Protein AF-A0A7W0V8P1-F1 (afdb_monomer_lite)

Secondary structure (DSSP, 8-state):
-HHHHHHHHHHHHHHHHHH-TT-HHHHHHHHHHHHHHHHHHHHHHHHHHHHHHHHHHHHHHHHHHHHHHHHHHHHHHHHHHHHHHHHHHHHHHHHHHHHHTTTTSSS-------------------TTTSTT--HHHHHHHHHHHHHHHHHHHHHHHHHHHHHHHHHHHHHHHHHHHHHHHSS-S-S---S-SSSHHHHHHHHHHHHHHHHHHHHHHHHHHHHHHS---HHHHHHHHHHHHHHHHHHHHHHHHHHHHHHHT-

Structure (mmCIF, N/CA/C/O backbone):
data_AF-A0A7W0V8P1-F1
#
_entry.id   AF-A0A7W0V8P1-F1
#
loop_
_atom_site.group_PDB
_atom_site.id
_atom_site.type_symbol
_atom_site.label_atom_id
_atom_site.label_alt_id
_atom_site.label_comp_id
_atom_site.label_asym_id
_atom_site.label_entity_id
_atom_site.label_seq_id
_atom_site.pdbx_PDB_ins_code
_atom_site.Cartn_x
_atom_site.Cartn_y
_atom_site.Cartn_z
_atom_site.occupancy
_atom_site.B_iso_or_equiv
_atom_site.auth_seq_id
_atom_site.auth_comp_id
_atom_site.auth_asym_id
_atom_site.auth_atom_id
_atom_site.pdbx_PDB_model_num
ATOM 1 N N . GLU A 1 1 ? -28.271 7.203 26.643 1.00 52.78 1 GLU A N 1
ATOM 2 C CA . GLU A 1 1 ? -29.169 6.422 27.530 1.00 52.78 1 GLU A CA 1
ATOM 3 C C . GLU A 1 1 ? -28.636 6.265 28.956 1.00 52.78 1 GLU A C 1
ATOM 5 O O . GLU A 1 1 ? -29.412 6.465 29.881 1.00 52.78 1 GLU A O 1
ATOM 10 N N . ALA A 1 2 ? -27.333 6.031 29.160 1.00 53.66 2 ALA A N 1
ATOM 11 C CA . ALA A 1 2 ? -26.727 5.918 30.497 1.00 53.66 2 ALA A CA 1
ATOM 12 C C . ALA A 1 2 ? -26.949 7.143 31.416 1.00 53.66 2 ALA A C 1
ATOM 14 O O . ALA A 1 2 ? -27.302 6.980 32.578 1.00 53.66 2 ALA A O 1
ATOM 15 N N . GLN A 1 3 ? -26.842 8.374 30.900 1.00 64.44 3 GLN A N 1
ATOM 16 C CA . GLN A 1 3 ? -27.083 9.593 31.697 1.00 64.44 3 GLN A CA 1
ATOM 17 C C . GLN A 1 3 ? -28.520 9.700 32.234 1.00 64.44 3 GLN A C 1
ATOM 19 O O . GLN A 1 3 ? -28.720 10.100 33.376 1.00 64.44 3 GLN A O 1
ATOM 24 N N . ARG A 1 4 ? -29.519 9.263 31.454 1.00 73.44 4 ARG A N 1
ATOM 25 C CA . ARG A 1 4 ? -30.926 9.257 31.894 1.00 73.44 4 ARG A CA 1
ATOM 26 C C . ARG A 1 4 ? -31.178 8.219 32.987 1.00 73.44 4 ARG A C 1
ATOM 28 O O . ARG A 1 4 ? -31.970 8.461 33.887 1.00 73.44 4 ARG A O 1
ATOM 35 N N . GLN A 1 5 ? -30.477 7.085 32.934 1.00 73.69 5 GLN A N 1
ATOM 36 C CA . GLN A 1 5 ? -30.559 6.063 33.980 1.00 73.69 5 GLN A CA 1
ATOM 37 C C . GLN A 1 5 ? -29.927 6.532 35.297 1.00 73.69 5 GLN A C 1
ATOM 39 O O . GLN A 1 5 ? -30.438 6.196 36.363 1.00 73.69 5 GLN A O 1
ATOM 44 N N . VAL A 1 6 ? -28.861 7.338 35.230 1.00 72.00 6 VAL A N 1
ATOM 45 C CA . VAL A 1 6 ? -28.244 7.944 36.418 1.00 72.00 6 VAL A CA 1
ATOM 46 C C . VAL A 1 6 ? -29.189 8.966 37.047 1.00 72.00 6 VAL A C 1
ATOM 48 O O . VAL A 1 6 ? -29.454 8.869 38.238 1.00 72.00 6 VAL A O 1
ATOM 51 N N . GLU A 1 7 ? -29.772 9.879 36.267 1.00 82.31 7 GLU A N 1
ATOM 52 C CA . GLU A 1 7 ? -30.706 10.890 36.791 1.00 82.31 7 GLU A CA 1
ATOM 53 C C . GLU A 1 7 ? -31.959 10.285 37.443 1.00 82.31 7 GLU A C 1
ATOM 55 O O . GLU A 1 7 ? -32.397 10.756 38.497 1.00 82.31 7 GLU A O 1
ATOM 60 N N . ASP A 1 8 ? -32.512 9.218 36.863 1.00 79.50 8 ASP A N 1
ATOM 61 C CA . ASP A 1 8 ? -33.652 8.501 37.441 1.00 79.50 8 ASP A CA 1
ATOM 62 C C . ASP A 1 8 ? -33.283 7.749 38.729 1.00 79.50 8 ASP A C 1
ATOM 64 O O . ASP A 1 8 ? -34.098 7.662 39.652 1.00 79.50 8 ASP A O 1
ATOM 68 N N . ALA A 1 9 ? -32.059 7.222 38.829 1.00 73.44 9 ALA A N 1
ATOM 69 C CA . ALA A 1 9 ? -31.572 6.576 40.046 1.00 73.44 9 ALA A CA 1
ATOM 70 C C . ALA A 1 9 ? -31.372 7.590 41.184 1.00 73.44 9 ALA A C 1
ATOM 72 O O . ALA A 1 9 ? -31.768 7.317 42.319 1.00 73.44 9 ALA A O 1
ATOM 73 N N . THR A 1 10 ? -30.837 8.776 40.877 1.00 79.56 10 THR A N 1
ATOM 74 C CA . THR A 1 10 ? -30.659 9.861 41.853 1.00 79.56 10 THR A CA 1
ATOM 75 C C . THR A 1 10 ? -32.004 10.357 42.376 1.00 79.56 10 THR A C 1
ATOM 77 O O . THR A 1 10 ? -32.194 10.493 43.582 1.00 79.56 10 THR A O 1
ATOM 80 N N . ARG A 1 11 ? -32.990 10.529 41.486 1.00 83.25 11 ARG A N 1
ATOM 81 C CA . ARG A 1 11 ? -34.329 11.000 41.864 1.00 83.25 11 ARG A CA 1
ATOM 82 C C . ARG A 1 11 ? -35.063 10.012 42.779 1.00 83.25 11 ARG A C 1
ATOM 84 O O . ARG A 1 11 ? -35.694 10.426 43.747 1.00 83.25 11 ARG A O 1
ATOM 91 N N . ARG A 1 12 ? -34.926 8.703 42.529 1.00 79.12 12 ARG A N 1
ATOM 92 C CA . ARG A 1 12 ? -35.497 7.657 43.402 1.00 79.12 12 ARG A CA 1
ATOM 93 C C . ARG A 1 12 ? -34.802 7.567 44.760 1.00 79.12 12 ARG A C 1
ATOM 95 O O . ARG A 1 12 ? -35.458 7.242 45.747 1.00 79.12 12 ARG A O 1
ATOM 102 N N . ALA A 1 13 ? -33.499 7.843 44.825 1.00 73.50 13 ALA A N 1
ATOM 103 C CA . ALA A 1 13 ? -32.767 7.883 46.089 1.00 73.50 13 ALA A CA 1
ATOM 104 C C . ALA A 1 13 ? -33.232 9.057 46.970 1.00 73.50 13 ALA A C 1
ATOM 106 O O . ALA A 1 13 ? -33.488 8.861 48.159 1.00 73.50 13 ALA A O 1
ATOM 107 N N . ASP A 1 14 ? -33.444 10.234 46.374 1.00 77.88 14 ASP A N 1
ATOM 108 C CA . ASP A 1 14 ? -33.957 11.418 47.074 1.00 77.88 14 ASP A CA 1
ATOM 109 C C . ASP A 1 14 ? -35.397 11.228 47.585 1.00 77.88 14 ASP A C 1
ATOM 111 O O . ASP A 1 14 ? -35.740 11.654 48.692 1.00 77.88 14 ASP A O 1
ATOM 115 N N . GLU A 1 15 ? -36.252 10.554 46.811 1.00 76.94 15 GLU A N 1
ATOM 116 C CA . GLU A 1 15 ? -37.621 10.221 47.227 1.00 76.94 15 GLU A CA 1
ATOM 117 C C . GLU A 1 15 ? -37.651 9.190 48.367 1.00 76.94 15 GLU A C 1
ATOM 119 O O . GLU A 1 15 ? -38.417 9.346 49.322 1.00 76.94 15 GLU A O 1
ATOM 124 N N . ALA A 1 16 ? -36.777 8.180 48.328 1.00 67.56 16 ALA A N 1
ATOM 125 C CA . ALA A 1 16 ? -36.649 7.191 49.397 1.00 67.56 16 ALA A CA 1
ATOM 126 C C . ALA A 1 16 ? -36.102 7.802 50.701 1.00 67.56 16 ALA A C 1
ATOM 128 O O . ALA A 1 16 ? -36.560 7.442 51.789 1.00 67.56 16 ALA A O 1
ATOM 129 N N . ALA A 1 17 ? -35.176 8.762 50.604 1.00 67.31 17 ALA A N 1
ATOM 130 C CA . ALA A 1 17 ? -34.644 9.490 51.754 1.00 67.31 17 ALA A CA 1
ATOM 131 C C . ALA A 1 17 ? -35.722 10.338 52.454 1.00 67.31 17 ALA A C 1
ATOM 133 O O . ALA A 1 17 ? -35.785 10.373 53.683 1.00 67.31 17 ALA A O 1
ATOM 134 N N . ARG A 1 18 ? -36.630 10.966 51.691 1.00 69.38 18 ARG A N 1
ATOM 135 C CA . ARG A 1 18 ? -37.728 11.778 52.251 1.00 69.38 18 ARG A CA 1
ATOM 136 C C . ARG A 1 18 ? -38.827 10.951 52.925 1.00 69.38 18 ARG A C 1
ATOM 138 O O . ARG A 1 18 ? -39.476 11.452 53.839 1.00 69.38 18 ARG A O 1
ATOM 145 N N . ALA A 1 19 ? -39.029 9.697 52.519 1.00 66.44 19 ALA A N 1
ATOM 146 C CA . ALA A 1 19 ? -40.051 8.817 53.095 1.00 66.44 19 ALA A CA 1
ATOM 147 C C . ALA A 1 19 ? -39.607 8.085 54.388 1.00 66.44 19 ALA A C 1
ATOM 149 O O . ALA A 1 19 ? -40.449 7.572 55.123 1.00 66.44 19 ALA A O 1
ATOM 150 N N . GLY A 1 20 ? -38.303 8.028 54.690 1.00 53.69 20 GLY A N 1
ATOM 151 C CA . GLY A 1 20 ? -37.714 7.156 55.722 1.00 53.69 20 GLY A CA 1
ATOM 152 C C . GLY A 1 20 ? -37.626 7.690 57.163 1.00 53.69 20 GLY A C 1
ATOM 153 O O . GLY A 1 20 ? -37.037 7.020 58.011 1.00 53.69 20 GLY A O 1
ATOM 154 N N . ALA A 1 21 ? -38.198 8.854 57.487 1.00 56.00 21 ALA A N 1
ATOM 155 C CA . ALA A 1 21 ? -37.945 9.589 58.742 1.00 56.00 21 ALA A CA 1
ATOM 156 C C . ALA A 1 21 ? -38.401 8.919 60.071 1.00 56.00 21 ALA A C 1
ATOM 158 O O . ALA A 1 21 ? -38.311 9.540 61.126 1.00 56.00 21 ALA A O 1
ATOM 159 N N . SER A 1 22 ? -38.870 7.665 60.066 1.00 55.47 22 SER A N 1
ATOM 160 C CA . SER A 1 22 ? -39.343 6.941 61.266 1.00 55.47 22 SER A CA 1
ATOM 161 C C . SER A 1 22 ? -38.534 5.681 61.639 1.00 55.47 22 SER A C 1
ATOM 163 O O . SER A 1 22 ? -38.886 4.994 62.594 1.00 55.47 22 SER A O 1
ATOM 165 N N . GLY A 1 23 ? -37.411 5.396 60.963 1.00 54.38 23 GLY A N 1
ATOM 166 C CA . GLY A 1 23 ? -36.535 4.244 61.248 1.00 54.38 23 GLY A CA 1
ATOM 167 C C . GLY A 1 23 ? -35.043 4.589 61.169 1.00 54.38 23 GLY A C 1
ATOM 168 O O . GLY A 1 23 ? -34.350 4.146 60.259 1.00 54.38 23 GLY A O 1
ATOM 169 N N . SER A 1 24 ? -34.553 5.402 62.110 1.00 58.50 24 SER A N 1
ATOM 170 C CA . SER A 1 24 ? -33.271 6.128 62.007 1.00 58.50 24 SER A CA 1
ATOM 171 C C . SER A 1 24 ? -32.009 5.255 61.851 1.00 58.50 24 SER A C 1
ATOM 173 O O . SER A 1 24 ? -31.186 5.558 60.998 1.00 58.50 24 SER A O 1
ATOM 175 N N . SER A 1 25 ? -31.835 4.135 62.564 1.00 63.22 25 SER A N 1
ATOM 176 C CA . SER A 1 25 ? -30.532 3.431 62.536 1.00 63.22 25 SER A CA 1
ATOM 177 C C . SER A 1 25 ? -30.286 2.565 61.292 1.00 63.22 25 SER A C 1
ATOM 179 O O . SER A 1 25 ? -29.149 2.422 60.846 1.00 63.22 25 SER A O 1
ATOM 181 N N . THR A 1 26 ? -31.337 1.983 60.708 1.00 67.31 26 THR A N 1
ATOM 182 C CA . THR A 1 26 ? -31.229 1.141 59.501 1.00 67.31 26 THR A CA 1
ATOM 183 C C . THR A 1 26 ? -31.341 1.954 58.216 1.00 67.31 26 THR A C 1
ATOM 185 O O . THR A 1 26 ? -30.794 1.539 57.193 1.00 67.31 26 THR A O 1
ATOM 188 N N . ALA A 1 27 ? -32.011 3.110 58.254 1.00 67.75 27 ALA A N 1
ATOM 189 C CA . ALA A 1 27 ? -32.007 4.070 57.156 1.00 67.75 27 ALA A CA 1
ATOM 190 C C . ALA A 1 27 ? -30.625 4.726 57.001 1.00 67.75 27 ALA A C 1
ATOM 192 O O . ALA A 1 27 ? -30.099 4.730 55.890 1.00 67.75 27 ALA A O 1
ATOM 193 N N . ASP A 1 28 ? -29.990 5.146 58.102 1.00 72.38 28 ASP A N 1
ATOM 194 C CA . ASP A 1 28 ? -28.651 5.754 58.068 1.00 72.38 28 ASP A CA 1
ATOM 195 C C . ASP A 1 28 ? -27.573 4.770 57.585 1.00 72.38 28 ASP A C 1
ATOM 197 O O . ASP A 1 28 ? -26.745 5.119 56.748 1.00 72.38 28 ASP A O 1
ATOM 201 N N . GLN A 1 29 ? -27.614 3.501 58.012 1.00 75.31 29 GLN A N 1
ATOM 202 C CA . GLN A 1 29 ? -26.680 2.478 57.511 1.00 75.31 29 GLN A CA 1
ATOM 203 C C . GLN A 1 29 ? -26.873 2.169 56.018 1.00 75.31 29 GLN A C 1
ATOM 205 O O . GLN A 1 29 ? -25.904 1.909 55.303 1.00 75.31 29 GLN A O 1
ATOM 210 N N . ARG A 1 30 ? -28.116 2.203 55.518 1.00 76.38 30 ARG A N 1
ATOM 211 C CA . ARG A 1 30 ? -28.397 2.027 54.084 1.00 76.38 30 ARG A CA 1
ATOM 212 C C . ARG A 1 30 ? -27.982 3.247 53.269 1.00 76.38 30 ARG A C 1
ATOM 214 O O . ARG A 1 30 ? -27.464 3.058 52.173 1.00 76.38 30 ARG A O 1
ATOM 221 N N . ALA A 1 31 ? -28.166 4.453 53.803 1.00 78.06 31 ALA A N 1
ATOM 222 C CA . ALA A 1 31 ? -27.707 5.693 53.185 1.00 78.06 31 ALA A CA 1
ATOM 223 C C . ALA A 1 31 ? -26.175 5.714 53.075 1.00 78.06 31 ALA A C 1
ATOM 225 O O . ALA A 1 31 ? -25.651 5.866 51.976 1.00 78.06 31 ALA A O 1
ATOM 226 N N . GLN A 1 32 ? -25.455 5.399 54.156 1.00 81.25 32 GLN A N 1
ATOM 227 C CA . GLN A 1 32 ? -23.988 5.297 54.147 1.00 81.25 32 GLN A CA 1
ATOM 228 C C . GLN A 1 32 ? -23.478 4.203 53.193 1.00 81.25 32 GLN A C 1
ATOM 230 O O . GLN A 1 32 ? -22.505 4.400 52.463 1.00 81.25 32 GLN A O 1
ATOM 235 N N . GLY A 1 33 ? -24.149 3.046 53.145 1.00 82.50 33 GLY A N 1
ATOM 236 C CA . GLY A 1 33 ? -23.817 1.979 52.197 1.00 82.50 33 GLY A CA 1
ATOM 237 C C . GLY A 1 33 ? -24.100 2.351 50.735 1.00 82.50 33 GLY A C 1
ATOM 238 O O . GLY A 1 33 ? -23.393 1.892 49.837 1.00 82.50 33 GLY A O 1
ATOM 239 N N . ALA A 1 34 ? -25.114 3.179 50.478 1.00 79.56 34 ALA A N 1
ATOM 240 C CA . ALA A 1 34 ? -25.406 3.713 49.151 1.00 79.56 34 ALA A CA 1
ATOM 241 C C . ALA A 1 34 ? -24.375 4.773 48.735 1.00 79.56 34 ALA A C 1
ATOM 243 O O . ALA A 1 34 ? -23.878 4.712 47.613 1.00 79.56 34 ALA A O 1
ATOM 244 N N . GLU A 1 35 ? -23.983 5.670 49.642 1.00 84.00 35 GLU A N 1
ATOM 245 C CA . GLU A 1 35 ? -22.947 6.684 49.409 1.00 84.00 35 GLU A CA 1
ATOM 246 C C . GLU A 1 35 ? -21.589 6.055 49.079 1.00 84.00 35 GLU A C 1
ATOM 248 O O . GLU A 1 35 ? -20.953 6.443 48.100 1.00 84.00 35 GLU A O 1
ATOM 253 N N . GLN A 1 36 ? -21.167 5.022 49.817 1.00 87.75 36 GLN A N 1
ATOM 254 C CA . GLN A 1 36 ? -19.922 4.303 49.515 1.00 87.75 36 GLN A CA 1
ATOM 255 C C . GLN A 1 36 ? -19.957 3.628 48.140 1.00 87.75 36 GLN A C 1
ATOM 257 O O . GLN A 1 36 ? -18.971 3.672 47.402 1.00 87.75 36 GLN A O 1
ATOM 262 N N . LYS A 1 37 ? -21.092 3.028 47.764 1.00 87.44 37 LYS A N 1
ATOM 263 C CA . LYS A 1 37 ? -21.266 2.430 46.432 1.00 87.44 37 LYS A CA 1
ATOM 264 C C . LYS A 1 37 ? -21.241 3.486 45.332 1.00 87.44 37 LYS A C 1
ATOM 266 O O . LYS A 1 37 ? -20.674 3.234 44.273 1.00 87.44 37 LYS A O 1
ATOM 271 N N . LEU A 1 38 ? -21.817 4.660 45.580 1.00 88.38 38 LEU A N 1
ATOM 272 C CA . LEU A 1 38 ? -21.845 5.766 44.628 1.00 88.38 38 LEU A CA 1
ATOM 273 C C . LEU A 1 38 ? -20.442 6.361 44.439 1.00 88.38 38 LEU A C 1
ATOM 275 O O . LEU A 1 38 ? -20.018 6.560 43.303 1.00 88.38 38 LEU A O 1
ATOM 279 N N . ALA A 1 39 ? -19.674 6.514 45.520 1.00 89.69 39 ALA A N 1
ATOM 280 C CA . ALA A 1 39 ? -18.270 6.920 45.465 1.00 89.69 39 ALA A CA 1
ATOM 281 C C . ALA A 1 39 ? -17.391 5.893 44.725 1.00 89.69 39 ALA A C 1
ATOM 283 O O . ALA A 1 39 ? -16.572 6.264 43.885 1.00 89.69 39 ALA A O 1
ATOM 284 N N . GLN A 1 40 ? -17.590 4.592 44.969 1.00 90.56 40 GLN A N 1
ATOM 285 C CA . GLN A 1 40 ? -16.891 3.534 44.228 1.00 90.56 40 GLN A CA 1
ATOM 286 C C . GLN A 1 40 ? -17.270 3.514 42.742 1.00 90.56 40 GLN A C 1
ATOM 288 O O . GLN A 1 40 ? -16.402 3.326 41.892 1.00 90.56 40 GLN A O 1
ATOM 293 N N . ALA A 1 41 ? -18.545 3.724 42.410 1.00 88.31 41 ALA A N 1
ATOM 294 C CA . ALA A 1 41 ? -19.000 3.806 41.026 1.00 88.31 41 ALA A CA 1
ATOM 295 C C . ALA A 1 41 ? -18.412 5.032 40.310 1.00 88.31 41 ALA A C 1
ATOM 297 O O . ALA A 1 41 ? -17.950 4.910 39.179 1.00 88.31 41 ALA A O 1
ATOM 298 N N . GLN A 1 42 ? -18.351 6.187 40.979 1.00 89.75 42 GLN A N 1
ATOM 299 C CA . GLN A 1 42 ? -17.701 7.387 40.448 1.00 89.75 42 GLN A CA 1
ATOM 300 C C . GLN A 1 42 ? -16.201 7.172 40.217 1.00 89.75 42 GLN A C 1
ATOM 302 O O . GLN A 1 42 ? -15.696 7.524 39.154 1.00 89.75 42 GLN A O 1
ATOM 307 N N . ALA A 1 43 ? -15.496 6.536 41.158 1.00 91.56 43 ALA A N 1
ATOM 308 C CA . ALA A 1 43 ? -14.081 6.206 40.987 1.00 91.56 43 ALA A CA 1
ATOM 309 C C . ALA A 1 43 ? -13.848 5.268 39.788 1.00 91.56 43 ALA A C 1
ATOM 311 O O . ALA A 1 43 ? -12.926 5.491 39.004 1.00 91.56 43 ALA A O 1
ATOM 312 N N . LYS A 1 44 ? -14.717 4.265 39.603 1.00 90.69 44 LYS A N 1
ATOM 313 C CA . LYS A 1 44 ? -14.673 3.366 38.439 1.00 90.69 44 LYS A CA 1
ATOM 314 C C . LYS A 1 44 ? -14.951 4.091 37.127 1.00 90.69 44 LYS A C 1
ATOM 316 O O . LYS A 1 44 ? -14.250 3.844 36.158 1.00 90.69 44 LYS A O 1
ATOM 321 N N . LEU A 1 45 ? -15.923 5.003 37.090 1.00 86.81 45 LEU A N 1
ATOM 322 C CA . LEU A 1 45 ? -16.209 5.792 35.889 1.00 86.81 45 LEU A CA 1
ATOM 323 C C . LEU A 1 45 ? -15.027 6.680 35.491 1.00 86.81 45 LEU A C 1
ATOM 325 O O . LEU A 1 45 ? -14.702 6.759 34.314 1.00 86.81 45 LEU A O 1
ATOM 329 N N . VAL A 1 46 ? -14.348 7.301 36.459 1.00 93.50 46 VAL A N 1
ATOM 330 C CA . VAL A 1 46 ? -13.146 8.106 36.182 1.00 93.50 46 VAL A CA 1
ATOM 331 C C . VAL A 1 46 ? -11.991 7.236 35.679 1.00 93.50 46 VAL A C 1
ATOM 333 O O . VAL A 1 46 ? -11.252 7.665 34.797 1.00 93.50 46 VAL A O 1
ATOM 336 N N . ALA A 1 47 ? -11.825 6.026 36.219 1.00 86.94 47 ALA A N 1
ATOM 337 C CA . ALA A 1 47 ? -10.812 5.086 35.743 1.00 86.94 47 ALA A CA 1
ATOM 338 C C . ALA A 1 47 ? -11.099 4.623 34.306 1.00 86.94 47 ALA A C 1
ATOM 340 O O . ALA A 1 47 ? -10.231 4.751 33.449 1.00 86.94 47 ALA A O 1
ATOM 341 N N . LEU A 1 48 ? -12.335 4.193 34.032 1.00 88.69 48 LEU A N 1
ATOM 342 C CA . LEU A 1 48 ? -12.768 3.778 32.696 1.00 88.69 48 LEU A CA 1
ATOM 343 C C . LEU A 1 48 ? -12.669 4.920 31.680 1.00 88.69 48 LEU A C 1
ATOM 345 O O . LEU A 1 48 ? -12.274 4.685 30.547 1.00 88.69 48 LEU A O 1
ATOM 349 N N . GLN A 1 49 ? -12.970 6.162 32.072 1.00 90.25 49 GLN A N 1
ATOM 350 C CA . GLN A 1 49 ? -12.803 7.308 31.177 1.00 90.25 49 GLN A CA 1
ATOM 351 C C . GLN A 1 49 ? -11.339 7.491 30.767 1.00 90.25 49 GLN A C 1
ATOM 353 O O . GLN A 1 49 ? -11.058 7.674 29.590 1.00 90.25 49 GLN A O 1
ATOM 358 N N . LYS A 1 50 ? -10.397 7.389 31.714 1.00 91.06 50 LYS A N 1
ATOM 359 C CA . LYS A 1 50 ? -8.962 7.482 31.400 1.00 91.06 50 LYS A CA 1
ATOM 360 C C . LYS A 1 50 ? -8.493 6.354 30.485 1.00 91.06 50 LYS A C 1
ATOM 362 O O . LYS A 1 50 ? -7.616 6.577 29.658 1.00 91.06 50 LYS A O 1
ATOM 367 N N . GLU A 1 51 ? -9.050 5.159 30.649 1.00 88.06 51 GLU A N 1
ATOM 368 C CA . GLU A 1 51 ? -8.748 4.008 29.798 1.00 88.06 51 GLU A CA 1
ATOM 369 C C . GLU A 1 51 ? -9.299 4.198 28.379 1.00 88.06 51 GLU A C 1
ATOM 371 O O . GLU A 1 51 ? -8.584 3.954 27.412 1.00 88.06 51 GLU A O 1
ATOM 376 N N . VAL A 1 52 ? -10.519 4.731 28.238 1.00 88.38 52 VAL A N 1
ATOM 377 C CA . VAL A 1 52 ? -11.089 5.106 26.933 1.00 88.38 52 VAL A CA 1
ATOM 378 C C . VAL A 1 52 ? -10.237 6.176 26.253 1.00 88.38 52 VAL A C 1
ATOM 380 O O . VAL A 1 52 ? -9.874 6.001 25.093 1.00 88.38 52 VAL A O 1
ATOM 383 N N . ASP A 1 53 ? -9.847 7.232 26.972 1.00 86.19 53 ASP A N 1
ATOM 384 C CA . ASP A 1 53 ? -8.985 8.286 26.426 1.00 86.19 53 ASP A CA 1
ATOM 385 C C . ASP A 1 53 ? -7.618 7.711 25.982 1.00 86.19 53 ASP A C 1
ATOM 387 O O . ASP A 1 53 ? -7.064 8.101 24.952 1.00 86.19 53 ASP A O 1
ATOM 391 N N . ALA A 1 54 ? -7.062 6.749 26.730 1.00 82.81 54 ALA A N 1
ATOM 392 C CA . ALA A 1 54 ? -5.833 6.050 26.351 1.00 82.81 54 ALA A CA 1
ATOM 393 C C . ALA A 1 54 ? -6.026 5.187 25.092 1.00 82.81 54 ALA A C 1
ATOM 395 O O . ALA A 1 54 ? -5.204 5.250 24.176 1.00 82.81 54 ALA A O 1
ATOM 396 N N . ALA A 1 55 ? -7.130 4.445 25.004 1.00 81.56 55 ALA A N 1
ATOM 397 C CA . ALA A 1 55 ? -7.469 3.632 23.841 1.00 81.56 55 ALA A CA 1
ATOM 398 C C . ALA A 1 55 ? -7.710 4.486 22.583 1.00 81.56 55 ALA A C 1
ATOM 400 O O . ALA A 1 55 ? -7.328 4.090 21.480 1.00 81.56 55 ALA A O 1
ATOM 401 N N . GLU A 1 56 ? -8.292 5.680 22.724 1.00 82.00 56 GLU A N 1
ATOM 402 C CA . GLU A 1 56 ? -8.450 6.631 21.619 1.00 82.00 56 GLU A CA 1
ATOM 403 C C . GLU A 1 56 ? -7.100 7.149 21.102 1.00 82.00 56 GLU A C 1
ATOM 405 O O . GLU A 1 56 ? -6.915 7.259 19.887 1.00 82.00 56 GLU A O 1
ATOM 410 N N . ASN A 1 57 ? -6.128 7.391 21.989 1.00 84.56 57 ASN A N 1
ATOM 411 C CA . ASN A 1 57 ? -4.766 7.779 21.600 1.00 84.56 57 ASN A CA 1
ATOM 412 C C . ASN A 1 57 ? -4.017 6.654 20.867 1.00 84.56 57 ASN A C 1
ATOM 414 O O . ASN A 1 57 ? -3.315 6.913 19.893 1.00 84.56 57 ASN A O 1
ATOM 418 N N . VAL A 1 58 ? -4.178 5.399 21.297 1.00 82.94 58 VAL A N 1
ATOM 419 C CA . VAL A 1 58 ? -3.584 4.247 20.594 1.00 82.94 58 VAL A CA 1
ATOM 420 C C . VAL A 1 58 ? -4.238 4.062 19.226 1.00 82.94 58 VAL A C 1
ATOM 422 O O . VAL A 1 58 ? -3.547 3.867 18.229 1.00 82.94 58 VAL A O 1
ATOM 425 N N . ARG A 1 59 ? -5.567 4.191 19.145 1.00 82.62 59 ARG A N 1
ATOM 426 C CA . ARG A 1 59 ? -6.303 4.085 17.879 1.00 82.62 59 ARG A CA 1
ATOM 427 C C . ARG A 1 59 ? -5.909 5.182 16.891 1.00 82.62 59 ARG A C 1
ATOM 429 O O . ARG A 1 59 ? -5.778 4.898 15.704 1.00 82.62 59 ARG A O 1
ATOM 436 N N . SER A 1 60 ? -5.725 6.419 17.355 1.00 83.62 60 SER A N 1
ATOM 437 C CA . SER A 1 60 ? -5.281 7.517 16.490 1.00 83.62 60 SER A CA 1
ATOM 438 C C . SER A 1 60 ? -3.843 7.311 16.006 1.00 83.62 60 SER A C 1
ATOM 440 O O . SER A 1 60 ? -3.591 7.479 14.815 1.00 83.62 60 SER A O 1
ATOM 442 N N . PHE A 1 61 ? -2.941 6.842 16.876 1.00 84.50 61 PHE A N 1
ATOM 443 C CA . PHE A 1 61 ? -1.570 6.481 16.504 1.00 84.50 61 PHE A CA 1
ATOM 444 C C . PHE A 1 61 ? -1.518 5.332 15.485 1.00 84.50 61 PHE A C 1
ATOM 446 O O . PHE A 1 61 ? -0.779 5.407 14.501 1.00 84.50 61 PHE A O 1
ATOM 453 N N . ALA A 1 62 ? -2.329 4.289 15.678 1.00 80.19 62 ALA A N 1
ATOM 454 C CA . ALA A 1 62 ? -2.441 3.180 14.735 1.00 80.19 62 ALA A CA 1
ATOM 455 C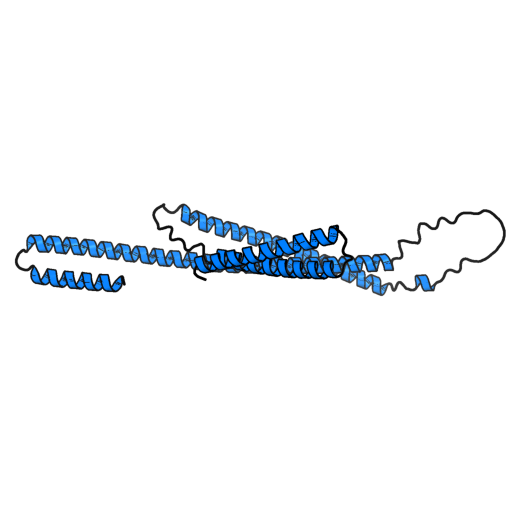 C . ALA A 1 62 ? -2.953 3.662 13.370 1.00 80.19 62 ALA A C 1
ATOM 457 O O . ALA A 1 62 ? -2.337 3.364 12.353 1.00 80.19 62 ALA A O 1
ATOM 458 N N . ALA A 1 63 ? -4.004 4.488 13.345 1.00 82.81 63 ALA A N 1
ATOM 459 C CA . ALA A 1 63 ? -4.550 5.036 12.104 1.00 82.81 63 ALA A CA 1
ATOM 460 C C . ALA A 1 63 ? -3.561 5.960 11.365 1.00 82.81 63 ALA A C 1
ATOM 462 O O . ALA A 1 63 ? -3.530 5.983 10.135 1.00 82.81 63 ALA A O 1
ATOM 463 N N . GLU A 1 64 ? -2.755 6.743 12.088 1.00 86.56 64 GLU A N 1
ATOM 464 C CA . GLU A 1 64 ? -1.701 7.570 11.488 1.00 86.56 64 GLU A CA 1
ATOM 465 C C . GLU A 1 64 ? -0.575 6.705 10.906 1.00 86.56 64 GLU A C 1
ATOM 467 O O . GLU A 1 64 ? -0.155 6.926 9.770 1.00 86.56 64 GLU A O 1
ATOM 472 N N . THR A 1 65 ? -0.170 5.660 11.630 1.00 83.88 65 THR A N 1
ATOM 473 C CA . THR A 1 65 ? 0.849 4.704 11.175 1.00 83.88 65 THR A CA 1
ATOM 474 C C . THR A 1 65 ? 0.376 3.913 9.951 1.00 83.88 65 THR A C 1
ATOM 476 O O . THR A 1 65 ? 1.131 3.745 8.997 1.00 83.88 65 THR A O 1
ATOM 479 N N . GLU A 1 66 ? -0.884 3.469 9.919 1.00 88.00 66 GLU A N 1
ATOM 480 C CA . GLU A 1 66 ? -1.485 2.795 8.757 1.00 88.00 66 GLU A CA 1
ATOM 481 C C . GLU A 1 66 ? -1.471 3.696 7.515 1.00 88.00 66 GLU A C 1
ATOM 483 O O . GLU A 1 66 ? -1.071 3.263 6.432 1.00 88.00 66 GLU A O 1
ATOM 488 N N . ARG A 1 67 ? -1.819 4.982 7.670 1.00 90.06 67 ARG A N 1
ATOM 489 C CA . ARG A 1 67 ? -1.734 5.960 6.573 1.00 90.06 67 ARG A CA 1
ATOM 490 C C . ARG A 1 67 ? -0.306 6.139 6.066 1.00 90.06 67 ARG A C 1
ATOM 492 O O . ARG A 1 67 ? -0.110 6.270 4.858 1.00 90.06 67 ARG A O 1
ATOM 499 N N . GLU A 1 68 ? 0.675 6.156 6.963 1.00 91.19 68 GLU A N 1
ATOM 500 C CA . GLU A 1 68 ? 2.088 6.275 6.602 1.00 91.19 68 GLU A CA 1
ATOM 501 C C . GLU A 1 68 ? 2.576 5.031 5.840 1.00 91.19 68 GLU A C 1
ATOM 503 O O . GLU A 1 68 ? 3.195 5.159 4.782 1.00 91.19 68 GLU A O 1
ATOM 508 N N . ILE A 1 69 ? 2.195 3.828 6.284 1.00 83.00 69 ILE A N 1
ATOM 509 C CA . ILE A 1 69 ? 2.465 2.569 5.570 1.00 83.00 69 ILE A CA 1
ATOM 510 C C . ILE A 1 69 ? 1.850 2.605 4.165 1.00 83.00 69 ILE A C 1
ATOM 512 O O . ILE A 1 69 ? 2.533 2.305 3.182 1.00 83.00 69 ILE A O 1
ATOM 516 N N . ALA A 1 70 ? 0.589 3.021 4.037 1.00 85.88 70 ALA A N 1
ATOM 517 C CA . ALA A 1 70 ? -0.087 3.126 2.746 1.00 85.88 70 ALA A CA 1
ATOM 518 C C . ALA A 1 70 ? 0.560 4.174 1.819 1.00 85.88 70 ALA A C 1
ATOM 520 O O . ALA A 1 70 ? 0.540 4.034 0.591 1.00 85.88 70 ALA A O 1
ATOM 521 N N . GLN A 1 71 ? 1.143 5.240 2.376 1.00 91.06 71 GLN A N 1
ATOM 522 C CA . GLN A 1 71 ? 1.936 6.196 1.606 1.00 91.06 71 GLN A CA 1
ATOM 523 C C . GLN A 1 71 ? 3.245 5.561 1.121 1.00 91.06 71 GLN A C 1
ATOM 525 O O . GLN A 1 71 ? 3.501 5.571 -0.083 1.00 91.06 71 GLN A O 1
ATOM 530 N N . PHE A 1 72 ? 4.017 4.920 2.003 1.00 91.19 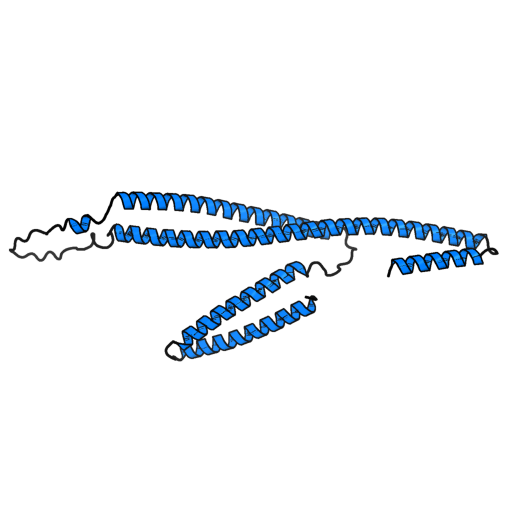72 PHE A N 1
ATOM 531 C CA . PHE A 1 72 ? 5.272 4.272 1.611 1.00 91.19 72 PHE A CA 1
ATOM 532 C C . PHE A 1 72 ? 5.070 3.156 0.588 1.00 91.19 72 PHE A C 1
ATOM 534 O O . PHE A 1 72 ? 5.870 3.018 -0.333 1.00 91.19 72 PHE A O 1
ATOM 541 N N . GLN A 1 73 ? 3.988 2.384 0.682 1.00 90.94 73 GLN A N 1
ATOM 542 C CA . GLN A 1 73 ? 3.663 1.365 -0.317 1.00 90.94 73 GLN A CA 1
ATOM 543 C C . GLN A 1 73 ? 3.402 1.966 -1.707 1.00 90.94 73 GLN A C 1
ATOM 545 O O . GLN A 1 73 ? 3.836 1.396 -2.715 1.00 90.94 73 GLN A O 1
ATOM 550 N N . ARG A 1 74 ? 2.730 3.125 -1.780 1.00 93.31 74 ARG A N 1
ATOM 551 C CA . ARG A 1 74 ? 2.519 3.857 -3.039 1.00 93.31 74 ARG A CA 1
ATOM 552 C C . ARG A 1 74 ? 3.833 4.389 -3.601 1.00 93.31 74 ARG A C 1
ATOM 554 O O . ARG A 1 74 ? 4.116 4.141 -4.773 1.00 93.31 74 ARG A O 1
ATOM 561 N N . ASP A 1 75 ? 4.659 5.005 -2.761 1.00 92.75 75 ASP A N 1
ATOM 562 C CA . ASP A 1 75 ? 5.966 5.534 -3.162 1.00 92.75 75 ASP A CA 1
ATOM 563 C C . ASP A 1 75 ? 6.891 4.411 -3.672 1.00 92.75 75 ASP A C 1
ATOM 565 O O . ASP A 1 75 ? 7.570 4.561 -4.688 1.00 92.75 75 ASP A O 1
ATOM 569 N N . LEU A 1 76 ? 6.862 3.234 -3.035 1.00 91.06 76 LEU A N 1
ATOM 570 C CA . LEU A 1 76 ? 7.635 2.057 -3.451 1.00 91.06 76 LEU A CA 1
ATOM 571 C C . LEU A 1 76 ? 7.152 1.521 -4.812 1.00 91.06 76 LEU A C 1
ATOM 573 O O . LEU A 1 76 ? 7.958 1.156 -5.673 1.00 91.06 76 LEU A O 1
ATOM 577 N N . LYS A 1 77 ? 5.834 1.504 -5.050 1.00 93.88 77 LYS A N 1
ATOM 578 C CA . LYS A 1 77 ? 5.259 1.133 -6.354 1.00 93.88 77 LYS A CA 1
ATOM 579 C C . LYS A 1 77 ? 5.687 2.114 -7.451 1.00 93.88 77 LYS A C 1
ATOM 581 O O . LYS A 1 77 ? 6.086 1.669 -8.528 1.00 93.88 77 LYS A O 1
ATOM 586 N N . GLU A 1 78 ? 5.657 3.416 -7.178 1.00 95.94 78 GLU A N 1
ATOM 587 C CA . GLU A 1 78 ? 6.101 4.453 -8.117 1.00 95.94 78 GLU A CA 1
ATOM 588 C C . GLU A 1 78 ? 7.607 4.354 -8.410 1.00 95.94 78 GLU A C 1
ATOM 590 O O . GLU A 1 78 ? 8.019 4.359 -9.574 1.00 95.94 78 GLU A O 1
ATOM 595 N N . ALA A 1 79 ? 8.434 4.159 -7.379 1.00 92.12 79 ALA A N 1
ATOM 596 C CA . ALA A 1 79 ? 9.876 3.978 -7.528 1.00 92.12 79 ALA A CA 1
ATOM 597 C C . ALA A 1 79 ? 10.219 2.748 -8.388 1.00 92.12 79 ALA A C 1
ATOM 599 O O . ALA A 1 79 ? 11.065 2.832 -9.281 1.00 92.12 79 ALA A O 1
ATOM 600 N N . ARG A 1 80 ? 9.520 1.621 -8.192 1.00 92.19 80 ARG A N 1
ATOM 601 C CA . ARG A 1 80 ? 9.677 0.412 -9.023 1.00 92.19 80 ARG A CA 1
ATOM 602 C C . ARG A 1 80 ? 9.266 0.635 -10.476 1.00 92.19 80 ARG A C 1
ATOM 604 O O . ARG A 1 80 ? 9.948 0.150 -11.382 1.00 92.19 80 ARG A O 1
ATOM 611 N N . ALA A 1 81 ? 8.175 1.364 -10.709 1.00 93.19 81 ALA A N 1
ATOM 612 C CA . ALA A 1 81 ? 7.744 1.710 -12.061 1.00 93.19 81 ALA A CA 1
ATOM 613 C C . ALA A 1 81 ? 8.803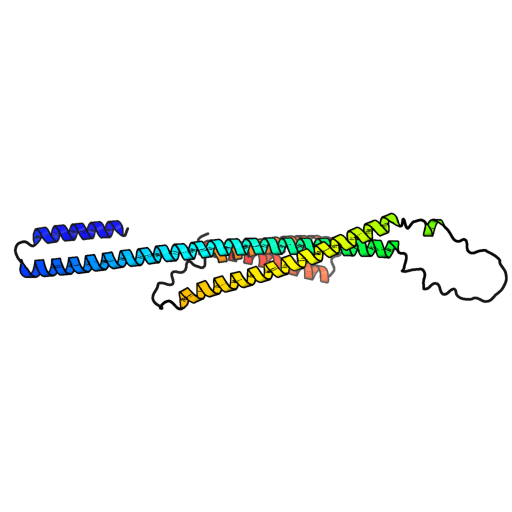 2.570 -12.767 1.00 93.19 81 ALA A C 1
ATOM 615 O O . ALA A 1 81 ? 9.199 2.267 -13.893 1.00 93.19 81 ALA A O 1
ATOM 616 N N . LYS A 1 82 ? 9.348 3.571 -12.067 1.00 95.44 82 LYS A N 1
ATOM 617 C CA . LYS A 1 82 ? 10.426 4.424 -12.578 1.00 95.44 82 LYS A CA 1
ATOM 618 C C . LYS A 1 82 ? 11.710 3.645 -12.857 1.00 95.44 82 LYS A C 1
ATOM 620 O O . LYS A 1 82 ? 12.320 3.843 -13.903 1.00 95.44 82 LYS A O 1
ATOM 625 N N . LEU A 1 83 ? 12.102 2.731 -11.968 1.00 93.50 83 LEU A N 1
ATOM 626 C CA . LEU A 1 83 ? 13.257 1.851 -12.174 1.00 93.50 83 LEU A CA 1
ATOM 627 C C . LEU A 1 83 ? 13.079 0.984 -13.429 1.00 93.50 83 LEU A C 1
ATOM 629 O O . LEU A 1 83 ? 13.998 0.871 -14.239 1.00 93.50 83 LEU A O 1
ATOM 633 N N . THR A 1 84 ? 11.884 0.426 -13.624 1.00 93.56 84 THR A N 1
ATOM 634 C CA . THR A 1 84 ? 11.557 -0.365 -14.819 1.00 93.56 84 THR A CA 1
ATOM 635 C C . THR A 1 84 ? 11.656 0.487 -16.084 1.00 93.56 84 THR A C 1
ATOM 637 O O . THR A 1 84 ? 12.289 0.070 -17.051 1.00 93.56 84 THR A O 1
ATOM 640 N N . GLN A 1 85 ? 11.114 1.709 -16.063 1.00 93.75 85 GLN A N 1
ATOM 641 C CA . GLN A 1 85 ? 11.221 2.642 -17.185 1.00 93.75 85 GLN A CA 1
ATOM 642 C C . GLN A 1 85 ? 12.683 2.972 -17.518 1.00 93.75 85 GLN A C 1
ATOM 644 O O . GLN A 1 85 ? 13.087 2.843 -18.671 1.00 93.75 85 GLN A O 1
ATOM 649 N N . MET A 1 86 ? 13.493 3.346 -16.522 1.00 89.94 86 MET A N 1
ATOM 650 C CA . MET A 1 86 ? 14.906 3.679 -16.753 1.00 89.94 86 MET A CA 1
ATOM 651 C C . MET A 1 86 ? 15.709 2.469 -17.246 1.00 89.94 86 MET A C 1
ATOM 653 O O . MET A 1 86 ? 16.632 2.627 -18.038 1.00 89.94 86 MET A O 1
ATOM 657 N N . THR A 1 87 ? 15.348 1.258 -16.813 1.00 92.94 87 THR A N 1
ATOM 658 C CA . THR A 1 87 ? 15.970 0.014 -17.290 1.00 92.94 87 THR A CA 1
ATOM 659 C C . THR A 1 87 ? 15.689 -0.207 -18.775 1.00 92.94 87 THR A C 1
ATOM 661 O O . THR A 1 87 ? 16.616 -0.475 -19.533 1.00 92.94 87 THR A O 1
ATOM 664 N N . LEU A 1 88 ? 14.442 -0.016 -19.216 1.00 93.25 88 LEU A N 1
ATOM 665 C CA . LEU A 1 88 ? 14.079 -0.116 -20.633 1.00 93.25 88 LEU A CA 1
ATOM 666 C C . LEU A 1 88 ? 14.768 0.962 -21.483 1.00 93.25 88 LEU A C 1
ATOM 668 O O . LEU A 1 88 ? 15.234 0.670 -22.582 1.00 93.25 88 LEU A O 1
ATOM 672 N N . GLU A 1 89 ? 14.864 2.196 -20.980 1.00 93.00 89 GLU A N 1
ATOM 673 C CA . GLU A 1 89 ? 15.599 3.278 -21.651 1.00 93.00 89 GLU A CA 1
ATOM 674 C C . GLU A 1 89 ? 17.094 2.952 -21.777 1.00 93.00 89 GLU A C 1
ATOM 676 O O . GLU A 1 89 ? 17.672 3.135 -22.849 1.00 93.00 89 GLU A O 1
ATOM 681 N N . ARG A 1 90 ? 17.712 2.409 -20.720 1.00 91.38 90 ARG A N 1
ATOM 682 C CA . ARG A 1 90 ? 19.103 1.942 -20.750 1.00 91.38 90 ARG A CA 1
ATOM 683 C C . ARG A 1 90 ? 19.293 0.831 -21.778 1.00 91.38 90 ARG A C 1
ATOM 685 O O . ARG A 1 90 ? 20.231 0.902 -22.562 1.00 91.38 90 ARG A O 1
ATOM 692 N N . ASP A 1 91 ? 18.425 -0.176 -21.792 1.00 92.38 91 ASP A N 1
ATOM 693 C CA . ASP A 1 91 ? 18.547 -1.314 -22.710 1.00 92.38 91 ASP A CA 1
ATOM 694 C C . ASP A 1 91 ? 18.355 -0.877 -24.169 1.00 92.38 91 ASP A C 1
ATOM 696 O O . ASP A 1 91 ? 19.076 -1.330 -25.058 1.00 92.38 91 ASP A O 1
ATOM 700 N N . ARG A 1 92 ? 17.452 0.080 -24.410 1.00 92.94 92 ARG A N 1
ATOM 701 C CA . ARG A 1 92 ? 17.294 0.723 -25.715 1.00 92.94 92 ARG A CA 1
ATOM 702 C C . ARG A 1 92 ? 18.564 1.461 -26.142 1.00 92.94 92 ARG A C 1
ATOM 704 O O . ARG A 1 92 ? 19.046 1.226 -27.246 1.00 92.94 92 ARG A O 1
ATOM 711 N N . LEU A 1 93 ? 19.121 2.317 -25.282 1.00 88.50 93 LEU A N 1
ATOM 712 C CA . LEU A 1 93 ? 20.357 3.054 -25.576 1.00 88.50 93 LEU A CA 1
ATOM 713 C C . LEU A 1 93 ? 21.559 2.115 -25.748 1.00 88.50 93 LEU A C 1
ATOM 715 O O . LEU A 1 93 ? 22.424 2.370 -26.580 1.00 88.50 93 LEU A O 1
ATOM 719 N N . ALA A 1 94 ? 21.612 1.011 -25.000 1.00 85.75 94 ALA A N 1
ATOM 720 C CA . ALA A 1 94 ? 22.627 -0.024 -25.163 1.00 85.75 94 ALA A CA 1
ATOM 721 C C . ALA A 1 94 ? 22.506 -0.732 -26.524 1.00 85.75 94 ALA A C 1
ATOM 723 O O . ALA A 1 94 ? 23.528 -1.008 -27.153 1.00 85.75 94 ALA A O 1
ATOM 724 N N . GLY A 1 95 ? 21.281 -0.981 -26.999 1.00 86.31 95 GLY A N 1
ATOM 725 C CA . GLY A 1 95 ? 21.011 -1.472 -28.353 1.00 86.31 95 GLY A CA 1
ATOM 726 C C . GLY A 1 95 ? 21.457 -0.479 -29.427 1.00 86.31 95 GLY A C 1
ATOM 727 O O . GLY A 1 95 ? 22.242 -0.840 -30.297 1.00 86.31 95 GLY A O 1
ATOM 728 N N . GLU A 1 96 ? 21.063 0.791 -29.302 1.00 84.56 96 GLU A N 1
ATOM 729 C CA . GLU A 1 96 ? 21.475 1.865 -30.219 1.00 84.56 96 GLU A CA 1
ATOM 730 C C . GLU A 1 96 ? 23.011 2.021 -30.251 1.00 84.56 96 GLU A C 1
ATOM 732 O O . GLU A 1 96 ? 23.598 2.164 -31.320 1.00 84.56 96 GLU A O 1
ATOM 737 N N . LEU A 1 97 ? 23.692 1.899 -29.104 1.00 81.69 97 LEU A N 1
ATOM 738 C CA . LEU A 1 97 ? 25.158 1.873 -29.012 1.00 81.69 97 LEU A CA 1
ATOM 739 C C . LEU A 1 97 ? 25.785 0.649 -29.691 1.00 81.69 97 LEU A C 1
ATOM 741 O O . LEU A 1 97 ? 26.854 0.776 -30.293 1.00 81.69 97 LEU A O 1
ATOM 745 N N . LYS A 1 98 ? 25.169 -0.531 -29.564 1.00 81.88 98 LYS A N 1
ATOM 746 C CA . LYS A 1 98 ? 25.639 -1.766 -30.203 1.00 81.88 98 LYS A CA 1
ATOM 747 C C . LYS A 1 98 ? 25.519 -1.661 -31.725 1.00 81.88 98 LYS A C 1
ATOM 749 O O . LYS A 1 98 ? 26.497 -1.925 -32.423 1.00 81.88 98 LYS A O 1
ATOM 754 N N . ASP A 1 99 ? 24.372 -1.203 -32.214 1.00 79.56 99 ASP A N 1
ATOM 755 C CA . ASP A 1 99 ? 24.101 -1.016 -33.640 1.00 79.56 99 ASP A CA 1
ATOM 756 C C . ASP A 1 99 ? 25.009 0.069 -34.233 1.00 79.56 99 ASP A C 1
ATOM 758 O O . ASP A 1 99 ? 25.626 -0.130 -35.279 1.00 79.56 99 ASP A O 1
ATOM 762 N N . ALA A 1 100 ? 25.186 1.186 -33.519 1.00 73.38 100 ALA A N 1
ATOM 763 C CA . ALA A 1 100 ? 26.079 2.265 -33.927 1.00 73.38 100 ALA A CA 1
ATOM 764 C C . ALA A 1 100 ? 27.564 1.855 -33.908 1.00 73.38 100 ALA A C 1
ATOM 766 O O . ALA A 1 100 ? 28.367 2.455 -34.617 1.00 73.38 100 ALA A O 1
ATOM 767 N N . ARG A 1 101 ? 27.970 0.853 -33.116 1.00 69.19 101 ARG A N 1
ATOM 768 C CA . ARG A 1 101 ? 29.336 0.297 -33.166 1.00 69.19 101 ARG A CA 1
ATOM 769 C C . ARG A 1 101 ? 29.563 -0.646 -34.352 1.00 69.19 101 ARG A C 1
ATOM 771 O O . ARG A 1 101 ? 30.719 -0.948 -34.632 1.00 69.19 101 ARG A O 1
ATOM 778 N N . GLY A 1 102 ? 28.512 -1.090 -35.051 1.00 56.88 102 GLY A N 1
ATOM 779 C CA . GLY A 1 102 ? 28.630 -1.941 -36.244 1.00 56.88 102 GLY A CA 1
ATOM 780 C C . GLY A 1 102 ? 29.328 -3.289 -35.999 1.00 56.88 102 GLY A C 1
ATOM 781 O O . GLY A 1 102 ? 29.884 -3.874 -36.928 1.00 56.88 102 GLY A O 1
ATOM 782 N N . ASP A 1 103 ? 29.341 -3.774 -34.754 1.00 52.91 103 ASP A N 1
ATOM 783 C CA . ASP A 1 103 ? 30.252 -4.837 -34.296 1.00 52.91 103 ASP A CA 1
ATOM 784 C C . ASP A 1 103 ? 29.688 -6.267 -34.422 1.00 52.91 103 ASP A C 1
ATOM 786 O O . ASP A 1 103 ? 30.207 -7.193 -33.809 1.00 52.91 103 ASP A O 1
ATOM 790 N N . ASP A 1 104 ? 28.639 -6.477 -35.224 1.00 54.00 104 ASP A N 1
ATOM 791 C CA . ASP A 1 104 ? 28.145 -7.831 -35.545 1.00 54.00 104 ASP A CA 1
ATOM 792 C C . ASP A 1 104 ? 28.618 -8.342 -36.927 1.00 54.00 104 ASP A C 1
ATOM 794 O O . ASP A 1 104 ? 28.414 -9.517 -37.224 1.00 54.00 104 ASP A O 1
ATOM 798 N N . ASP A 1 105 ? 29.306 -7.532 -37.758 1.00 49.97 105 ASP A N 1
ATOM 799 C CA . ASP A 1 105 ? 29.570 -7.916 -39.165 1.00 49.97 105 ASP A CA 1
ATOM 800 C C . ASP A 1 105 ? 31.008 -7.721 -39.703 1.00 49.97 105 ASP A C 1
ATOM 802 O O . ASP A 1 105 ? 31.271 -7.977 -40.881 1.00 49.97 105 ASP A O 1
ATOM 806 N N . THR A 1 106 ? 31.993 -7.332 -38.880 1.00 52.09 106 THR A N 1
ATOM 807 C CA . THR A 1 106 ? 33.381 -7.133 -39.372 1.00 52.09 106 THR A CA 1
ATOM 808 C C . THR A 1 106 ? 34.367 -8.262 -39.052 1.00 52.09 106 THR A C 1
ATOM 810 O O . THR A 1 106 ? 35.459 -8.285 -39.622 1.00 52.09 106 THR A O 1
ATOM 813 N N . THR A 1 107 ? 34.004 -9.255 -38.232 1.00 52.38 107 THR A N 1
ATOM 814 C CA . THR A 1 107 ? 34.945 -10.306 -37.782 1.00 52.38 107 THR A CA 1
ATOM 815 C C . THR A 1 107 ? 34.782 -11.686 -38.429 1.00 52.38 107 THR A C 1
ATOM 817 O O . THR A 1 107 ? 35.656 -12.525 -38.231 1.00 52.38 107 THR A O 1
ATOM 820 N N . ASN A 1 108 ? 33.756 -11.939 -39.257 1.00 47.31 108 ASN A N 1
ATOM 821 C CA . ASN A 1 108 ? 33.506 -13.281 -39.821 1.00 47.31 108 ASN A CA 1
ATOM 822 C C . ASN A 1 108 ? 33.249 -13.345 -41.337 1.00 47.31 108 ASN A C 1
ATOM 824 O O . ASN A 1 108 ? 32.625 -14.287 -41.822 1.00 47.31 108 ASN A O 1
ATOM 828 N N . ARG A 1 109 ? 33.809 -12.429 -42.137 1.00 47.22 109 ARG A N 1
ATOM 829 C CA . ARG A 1 109 ? 33.975 -12.683 -43.579 1.00 47.22 109 ARG A CA 1
ATOM 830 C C . ARG A 1 109 ? 35.348 -13.297 -43.841 1.00 47.22 109 ARG A C 1
ATOM 832 O O . ARG A 1 109 ? 36.228 -12.686 -44.441 1.00 47.22 109 ARG A O 1
ATOM 839 N N . SER A 1 110 ? 35.529 -14.533 -43.381 1.00 44.31 110 SER A N 1
ATOM 840 C CA . SER A 1 110 ? 36.546 -15.434 -43.915 1.00 44.31 110 SER A CA 1
ATOM 841 C C . SER A 1 110 ? 36.232 -15.657 -45.394 1.00 44.31 110 SER A C 1
ATOM 843 O O . SER A 1 110 ? 35.425 -16.493 -45.791 1.00 44.31 110 SER A O 1
ATOM 845 N N . VAL A 1 111 ? 36.837 -14.808 -46.222 1.00 44.78 111 VAL A N 1
ATOM 846 C CA . VAL A 1 111 ? 36.840 -14.908 -47.678 1.00 44.78 111 VAL A CA 1
ATOM 847 C C . VAL A 1 111 ? 37.216 -16.349 -48.041 1.00 44.78 111 VAL A C 1
ATOM 849 O O . VAL A 1 111 ? 38.273 -16.810 -47.597 1.00 44.78 111 VAL A O 1
ATOM 852 N N . PRO A 1 112 ? 36.416 -17.085 -48.836 1.00 42.53 112 PRO A N 1
ATOM 853 C CA . PRO A 1 112 ? 36.907 -18.314 -49.425 1.00 42.53 112 PRO A CA 1
ATOM 854 C C . PRO A 1 112 ? 38.070 -17.911 -50.329 1.00 42.53 112 PRO A C 1
ATOM 856 O O . PRO A 1 112 ? 37.878 -17.272 -51.364 1.00 42.53 112 PRO A O 1
ATOM 859 N N . VAL A 1 113 ? 39.293 -18.231 -49.902 1.00 47.34 113 VAL A N 1
ATOM 860 C CA . VAL A 1 113 ? 40.500 -18.111 -50.720 1.00 47.34 113 VAL A CA 1
ATOM 861 C C . VAL A 1 113 ? 40.378 -19.147 -51.834 1.00 47.34 113 VAL A C 1
ATOM 863 O O . VAL A 1 113 ? 40.958 -20.229 -51.783 1.00 47.34 113 VAL A O 1
ATOM 866 N N . VAL A 1 114 ? 39.589 -18.819 -52.855 1.00 41.62 114 VAL A N 1
ATOM 867 C CA . VAL A 1 114 ? 39.727 -19.420 -54.173 1.00 41.62 114 VAL A CA 1
ATOM 868 C C . VAL A 1 114 ? 41.007 -18.818 -54.736 1.00 41.62 114 VAL A C 1
ATOM 870 O O . VAL A 1 114 ? 41.035 -17.705 -55.261 1.00 41.62 114 VAL A O 1
ATOM 873 N N . ARG A 1 115 ? 42.109 -19.546 -54.537 1.00 50.28 115 ARG A N 1
ATOM 874 C CA . ARG A 1 115 ? 43.275 -19.450 -55.411 1.00 50.28 115 ARG A CA 1
ATOM 875 C C . ARG A 1 115 ? 42.753 -19.686 -56.823 1.00 50.28 115 ARG A C 1
ATOM 877 O O . ARG A 1 115 ? 42.384 -20.810 -57.114 1.00 50.28 115 ARG A O 1
ATOM 884 N N . ASP A 1 116 ? 42.628 -18.625 -57.616 1.00 42.88 116 ASP A N 1
ATOM 885 C CA . ASP A 1 116 ? 43.156 -18.576 -58.979 1.00 42.88 116 ASP A CA 1
ATOM 886 C C . ASP A 1 116 ? 42.975 -17.188 -59.627 1.00 42.88 116 ASP A C 1
ATOM 888 O O . ASP A 1 116 ? 41.880 -16.680 -59.829 1.00 42.88 116 ASP A O 1
ATOM 892 N N . ALA A 1 117 ? 44.134 -16.596 -59.927 1.00 48.03 117 ALA A N 1
ATOM 893 C CA . ALA A 1 117 ? 44.484 -15.754 -61.070 1.00 48.03 117 ALA A CA 1
ATOM 894 C C . ALA A 1 117 ? 43.570 -14.593 -61.549 1.00 48.03 117 ALA A C 1
ATOM 896 O O . ALA A 1 117 ? 42.528 -14.776 -62.165 1.00 48.03 117 ALA A O 1
ATOM 897 N N . LYS A 1 118 ? 44.176 -13.391 -61.502 1.00 49.09 118 LYS A N 1
ATOM 898 C CA . LYS A 1 118 ? 43.988 -12.221 -62.393 1.00 49.09 118 LYS A CA 1
ATOM 899 C C . LYS A 1 118 ? 42.627 -11.501 -62.376 1.00 49.09 118 LYS A C 1
ATOM 901 O O . LYS A 1 118 ? 41.837 -11.637 -63.299 1.00 49.09 118 LYS A O 1
ATOM 906 N N . ALA A 1 119 ? 42.490 -10.528 -61.475 1.00 41.88 119 ALA A N 1
ATOM 907 C CA . ALA A 1 119 ? 42.017 -9.183 -61.831 1.00 41.88 119 ALA A CA 1
ATOM 908 C C . ALA A 1 119 ? 42.287 -8.213 -60.675 1.00 41.88 119 ALA A C 1
ATOM 910 O O . ALA A 1 119 ? 41.772 -8.375 -59.574 1.00 41.88 119 ALA A O 1
ATOM 911 N N . ALA A 1 120 ? 43.090 -7.186 -60.938 1.00 49.88 120 ALA A N 1
ATOM 912 C CA . ALA A 1 120 ? 43.201 -6.027 -60.073 1.00 49.88 120 ALA A CA 1
ATOM 913 C C . ALA A 1 120 ? 41.846 -5.301 -60.019 1.00 49.88 120 ALA A C 1
ATOM 915 O O . ALA A 1 120 ? 41.447 -4.648 -60.981 1.00 49.88 120 ALA A O 1
ATOM 916 N N . ARG A 1 121 ? 41.143 -5.399 -58.893 1.00 46.00 121 ARG A N 1
ATOM 917 C CA . ARG A 1 121 ? 40.192 -4.379 -58.449 1.00 46.00 121 ARG A CA 1
ATOM 918 C C . ARG A 1 121 ? 40.531 -4.080 -57.001 1.00 46.00 121 ARG A C 1
ATOM 920 O O . ARG A 1 121 ? 40.472 -4.964 -56.153 1.00 46.00 121 ARG A O 1
ATOM 927 N N . GLN A 1 122 ? 40.998 -2.860 -56.766 1.00 44.22 122 GLN A N 1
ATOM 928 C CA . GLN A 1 122 ? 41.230 -2.339 -55.427 1.00 44.22 122 GLN A CA 1
ATOM 929 C C . GLN A 1 122 ? 39.944 -2.513 -54.602 1.00 44.22 122 GLN A C 1
ATOM 931 O O . GLN A 1 122 ? 38.863 -2.271 -55.146 1.00 44.22 122 GLN A O 1
ATOM 936 N N . PRO A 1 123 ? 40.025 -2.923 -53.325 1.00 51.56 123 PRO A N 1
ATOM 937 C CA . PRO A 1 123 ? 38.893 -2.780 -52.425 1.00 51.56 123 PRO A CA 1
ATOM 938 C C . PRO A 1 123 ? 38.599 -1.281 -52.321 1.00 51.56 123 PRO A C 1
ATOM 940 O O . PRO A 1 123 ? 39.422 -0.517 -51.821 1.00 51.56 123 PRO A O 1
ATOM 943 N N . SER A 1 124 ? 37.466 -0.844 -52.866 1.00 53.03 124 SER A N 1
ATOM 944 C CA . SER A 1 124 ? 36.954 0.501 -52.636 1.00 53.03 124 SER A CA 1
ATOM 945 C C . SER A 1 124 ? 36.566 0.583 -51.165 1.00 53.03 124 SER A C 1
ATOM 947 O O . SER A 1 124 ? 35.500 0.114 -50.770 1.00 53.03 124 SER A O 1
ATOM 949 N N . PHE A 1 125 ? 37.482 1.101 -50.352 1.00 49.75 125 PHE A N 1
ATOM 950 C CA . PHE A 1 125 ? 37.174 1.604 -49.025 1.00 49.75 125 PHE A CA 1
ATOM 951 C C . PHE A 1 125 ? 36.163 2.733 -49.227 1.00 49.75 125 PHE A C 1
ATOM 953 O O . PHE A 1 125 ? 36.499 3.727 -49.869 1.00 49.75 125 PHE A O 1
ATOM 960 N N . ASP A 1 126 ? 34.924 2.523 -48.795 1.00 49.44 126 ASP A N 1
ATOM 961 C CA . ASP A 1 126 ? 33.879 3.540 -48.809 1.00 49.44 126 ASP A CA 1
ATOM 962 C C . ASP A 1 126 ? 34.052 4.398 -47.544 1.00 49.44 126 ASP A C 1
ATOM 964 O O . ASP A 1 126 ? 33.733 3.927 -46.448 1.00 49.44 126 ASP A O 1
ATOM 968 N N . PRO A 1 127 ? 34.633 5.610 -47.641 1.00 52.22 127 PRO A N 1
ATOM 969 C CA . PRO A 1 127 ? 34.901 6.443 -46.474 1.00 52.22 127 PRO A CA 1
ATOM 970 C C . PRO A 1 127 ? 33.610 6.937 -45.803 1.00 52.22 127 PRO A C 1
ATOM 972 O O . PRO A 1 127 ? 33.662 7.321 -44.631 1.00 52.22 127 PRO A O 1
ATOM 975 N N . ASP A 1 128 ? 32.465 6.879 -46.495 1.00 50.41 128 ASP A N 1
ATOM 976 C CA . ASP A 1 128 ? 31.174 7.324 -45.968 1.00 50.41 128 ASP A CA 1
ATOM 977 C C . ASP A 1 128 ? 30.504 6.278 -45.062 1.00 50.41 128 ASP A C 1
ATOM 979 O O . ASP A 1 128 ? 29.751 6.635 -44.158 1.00 50.41 128 ASP A O 1
ATOM 983 N N . ALA A 1 129 ? 30.848 4.992 -45.195 1.00 53.88 129 ALA A N 1
ATOM 984 C CA . ALA A 1 129 ? 30.406 3.960 -44.250 1.00 53.88 129 ALA A CA 1
ATOM 985 C C . ALA A 1 129 ? 31.046 4.132 -42.855 1.00 53.88 129 ALA A C 1
ATOM 987 O O . ALA A 1 129 ? 30.470 3.735 -41.845 1.00 53.88 129 ALA A O 1
ATOM 988 N N . THR A 1 130 ? 32.222 4.764 -42.790 1.00 52.94 130 THR A N 1
ATOM 989 C CA . THR A 1 130 ? 32.924 5.116 -41.543 1.00 52.94 130 THR A CA 1
ATOM 990 C C . THR A 1 130 ? 32.659 6.544 -41.057 1.00 52.94 130 THR A C 1
ATOM 992 O O . THR A 1 130 ? 33.077 6.884 -39.952 1.00 52.94 130 THR A O 1
ATOM 995 N N . SER A 1 131 ? 31.979 7.391 -41.841 1.00 52.62 131 SER A N 1
ATOM 996 C CA . SER A 1 131 ? 31.720 8.796 -41.481 1.00 52.62 131 SER A CA 1
ATOM 997 C C . SER A 1 131 ? 30.453 9.000 -40.637 1.00 52.62 131 SER A C 1
ATOM 999 O O . SER A 1 131 ? 30.242 10.089 -40.109 1.00 52.62 131 SER A O 1
ATOM 1001 N N . MET A 1 132 ? 29.642 7.952 -40.450 1.00 52.12 132 MET A N 1
ATOM 1002 C CA . MET A 1 132 ? 28.385 7.995 -39.683 1.00 52.12 132 MET A CA 1
ATOM 1003 C C . MET A 1 132 ? 28.574 7.992 -38.156 1.00 52.12 132 MET A C 1
ATOM 1005 O O . MET A 1 132 ? 27.613 8.194 -37.418 1.00 52.12 132 MET A O 1
ATOM 1009 N N . ALA A 1 133 ? 29.795 7.778 -37.663 1.00 58.22 133 ALA A N 1
ATOM 1010 C CA . ALA A 1 133 ? 30.092 7.761 -36.238 1.00 58.22 133 ALA A CA 1
ATOM 1011 C C . ALA A 1 133 ? 30.598 9.138 -35.773 1.00 58.22 133 ALA A C 1
ATOM 1013 O O . ALA A 1 133 ? 31.805 9.347 -35.670 1.00 58.22 133 ALA A O 1
ATOM 1014 N N . ASP A 1 134 ? 29.693 10.085 -35.499 1.00 66.62 134 ASP A N 1
ATOM 1015 C CA . ASP A 1 134 ? 30.063 11.377 -34.903 1.00 66.62 134 ASP A CA 1
ATOM 1016 C C . ASP A 1 134 ? 30.581 11.156 -33.463 1.00 66.62 134 ASP A C 1
ATOM 1018 O O . ASP A 1 134 ? 29.793 10.812 -32.573 1.00 66.62 134 ASP A O 1
ATOM 1022 N N . PRO A 1 135 ? 31.886 11.349 -33.180 1.00 68.94 135 PRO A N 1
ATOM 1023 C CA . PRO A 1 135 ? 32.461 11.098 -31.858 1.00 68.94 135 PRO A CA 1
ATOM 1024 C C . PRO A 1 135 ? 31.803 11.934 -30.753 1.00 68.94 135 PRO A C 1
ATOM 1026 O O . PRO A 1 135 ? 31.794 11.518 -29.592 1.00 68.94 135 PRO A O 1
ATOM 1029 N N . ALA A 1 136 ? 31.232 13.092 -31.105 1.00 74.62 136 ALA A N 1
ATOM 1030 C CA . ALA A 1 136 ? 30.500 13.938 -30.173 1.00 74.62 136 ALA A CA 1
ATOM 1031 C C . ALA A 1 136 ? 29.200 13.273 -29.692 1.00 74.62 136 ALA A C 1
ATOM 1033 O O . ALA A 1 136 ? 28.885 13.346 -28.504 1.00 74.62 136 ALA A O 1
ATOM 1034 N N . GLN A 1 137 ? 28.491 12.554 -30.568 1.00 74.81 137 GLN A N 1
ATOM 1035 C CA . GLN A 1 137 ? 27.264 11.837 -30.205 1.00 74.81 137 GLN A CA 1
ATOM 1036 C C . GLN A 1 137 ? 27.550 10.647 -29.284 1.00 74.81 137 GLN A C 1
ATOM 1038 O O . GLN A 1 137 ? 26.826 10.438 -28.311 1.00 74.81 137 GLN A O 1
ATOM 1043 N N . TYR A 1 138 ? 28.638 9.902 -29.510 1.00 74.50 138 TYR A N 1
ATOM 1044 C CA . TYR A 1 138 ? 29.034 8.838 -28.577 1.00 74.50 138 TYR A CA 1
ATOM 1045 C C . TYR A 1 138 ? 29.462 9.393 -27.226 1.00 74.50 138 TYR A C 1
ATOM 1047 O O . TYR A 1 138 ? 29.097 8.822 -26.202 1.00 74.50 138 TYR A O 1
ATOM 1055 N N . ALA A 1 139 ? 30.207 10.501 -27.200 1.00 79.12 139 ALA A N 1
ATOM 1056 C CA . ALA A 1 139 ? 30.575 11.154 -25.947 1.00 79.12 139 ALA A CA 1
ATOM 1057 C C . ALA A 1 139 ? 29.327 11.593 -25.160 1.00 79.12 139 ALA A C 1
ATOM 1059 O O . ALA A 1 139 ? 29.257 11.386 -23.947 1.00 79.12 139 ALA A O 1
ATOM 1060 N N . GLU A 1 140 ? 28.313 12.121 -25.850 1.00 83.25 140 GLU A N 1
ATOM 1061 C CA . GLU A 1 140 ? 27.040 12.499 -25.240 1.00 83.25 140 GLU A CA 1
ATOM 1062 C C . GLU A 1 140 ? 26.245 11.283 -24.734 1.00 83.25 140 GLU A C 1
ATOM 1064 O O . GLU A 1 140 ? 25.767 11.296 -23.598 1.00 83.25 140 GLU A O 1
ATOM 1069 N N . MET A 1 141 ? 26.145 10.202 -25.514 1.00 78.31 141 MET A N 1
ATOM 1070 C CA . MET A 1 141 ? 25.477 8.970 -25.072 1.00 78.31 141 MET A CA 1
ATOM 1071 C C . MET A 1 141 ? 26.184 8.315 -23.885 1.00 78.31 141 MET A C 1
ATOM 1073 O O . MET A 1 141 ? 25.518 7.861 -22.957 1.00 78.31 141 MET A O 1
ATOM 1077 N N . ILE A 1 142 ? 27.520 8.297 -23.876 1.00 84.12 142 ILE A N 1
ATOM 1078 C CA . ILE A 1 142 ? 28.306 7.782 -22.749 1.00 84.12 142 ILE A CA 1
ATOM 1079 C C . ILE A 1 142 ? 28.038 8.627 -21.500 1.00 84.12 142 ILE A C 1
ATOM 1081 O O . ILE A 1 142 ? 27.758 8.057 -20.449 1.00 84.12 142 ILE A O 1
ATOM 1085 N N . SER A 1 143 ? 28.032 9.961 -21.615 1.00 89.38 143 SER A N 1
ATOM 1086 C CA . SER A 1 143 ? 27.701 10.854 -20.495 1.00 89.38 143 SER A CA 1
ATOM 1087 C C . SER A 1 143 ? 26.291 10.598 -19.956 1.00 89.38 143 SER A C 1
ATOM 1089 O O . SER A 1 143 ? 26.096 10.482 -18.745 1.00 89.38 143 SER A O 1
ATOM 1091 N N . ARG A 1 144 ? 25.297 10.458 -20.843 1.00 87.69 144 ARG A N 1
ATOM 1092 C CA . ARG A 1 144 ? 23.919 10.145 -20.439 1.00 87.69 144 ARG A CA 1
ATOM 1093 C C . ARG A 1 144 ? 23.822 8.769 -19.780 1.00 87.69 144 ARG A C 1
ATOM 1095 O O . ARG A 1 144 ? 23.137 8.642 -18.771 1.00 87.69 144 ARG A O 1
ATOM 1102 N N . SER A 1 145 ? 24.529 7.763 -20.296 1.00 87.44 145 SER A N 1
ATOM 1103 C CA . SER A 1 145 ? 24.596 6.430 -19.685 1.00 87.44 145 SER A CA 1
ATOM 1104 C C . SER A 1 145 ? 25.172 6.499 -18.273 1.00 87.44 145 SER A C 1
ATOM 1106 O O . SER A 1 145 ? 24.578 5.950 -17.350 1.00 87.44 145 SER A O 1
ATOM 1108 N N . THR A 1 146 ? 26.274 7.227 -18.070 1.00 91.69 146 THR A N 1
ATOM 1109 C CA . THR A 1 146 ? 26.876 7.369 -16.737 1.00 91.69 146 THR A CA 1
ATOM 1110 C C . THR A 1 146 ? 25.966 8.115 -15.759 1.00 91.69 146 THR A C 1
ATOM 1112 O O . THR A 1 146 ? 25.891 7.748 -14.586 1.00 91.69 146 THR A O 1
ATOM 1115 N N . ASP A 1 147 ? 25.222 9.118 -16.234 1.00 90.19 147 ASP A N 1
ATOM 1116 C CA . ASP A 1 147 ? 24.245 9.844 -15.416 1.00 90.19 147 ASP A CA 1
ATOM 1117 C C . ASP A 1 147 ? 23.045 8.965 -15.032 1.00 90.19 147 ASP A C 1
ATOM 1119 O O . ASP A 1 147 ? 22.514 9.073 -13.922 1.00 90.19 147 ASP A O 1
ATOM 1123 N N . LEU A 1 148 ? 22.603 8.094 -15.943 1.00 88.00 148 LEU A N 1
ATOM 1124 C CA . LEU A 1 148 ? 21.545 7.118 -15.688 1.00 88.00 148 LEU A CA 1
ATOM 1125 C C . LEU A 1 148 ? 21.990 6.056 -14.681 1.00 88.00 148 LEU A C 1
ATOM 1127 O O . LEU A 1 148 ? 21.251 5.786 -13.735 1.00 88.00 148 LEU A O 1
ATOM 1131 N N . ASP A 1 149 ? 23.208 5.531 -14.808 1.00 89.50 149 ASP A N 1
ATOM 1132 C CA . ASP A 1 149 ? 23.773 4.577 -13.849 1.00 89.50 149 ASP A CA 1
ATOM 1133 C C . ASP A 1 149 ? 23.892 5.191 -12.446 1.00 89.50 149 ASP A C 1
ATOM 1135 O O . ASP A 1 149 ? 23.540 4.561 -11.444 1.00 89.50 149 ASP A O 1
ATOM 1139 N N . ALA A 1 150 ? 24.305 6.460 -12.352 1.00 92.00 150 ALA A N 1
ATOM 1140 C CA . ALA A 1 150 ? 24.349 7.181 -11.081 1.00 92.00 150 ALA A CA 1
ATOM 1141 C C . ALA A 1 150 ? 22.951 7.352 -10.455 1.00 92.00 150 ALA A C 1
ATOM 1143 O O . ALA A 1 150 ? 22.788 7.215 -9.237 1.00 92.00 150 ALA A O 1
ATOM 1144 N N . LYS A 1 151 ? 21.924 7.621 -11.274 1.00 91.38 151 LYS A N 1
ATOM 1145 C CA . LYS A 1 151 ? 20.526 7.706 -10.817 1.00 91.38 151 LYS A CA 1
ATOM 1146 C C . LYS A 1 151 ? 19.976 6.350 -10.384 1.00 91.38 151 LYS A C 1
ATOM 1148 O O . LYS A 1 151 ? 19.298 6.303 -9.360 1.00 91.38 151 LYS A O 1
ATOM 1153 N N . LEU A 1 152 ? 20.293 5.270 -11.099 1.00 88.62 152 LEU A N 1
ATOM 1154 C CA . LEU A 1 152 ? 19.911 3.907 -10.717 1.00 88.62 152 LEU A CA 1
ATOM 1155 C C . LEU A 1 152 ? 20.490 3.547 -9.352 1.00 88.62 152 LEU A C 1
ATOM 1157 O O . LEU A 1 152 ? 19.734 3.202 -8.450 1.00 88.62 152 LEU A O 1
ATOM 1161 N N . GLN A 1 153 ? 21.791 3.762 -9.140 1.00 93.12 153 GLN A N 1
ATOM 1162 C CA . GLN A 1 153 ? 22.405 3.512 -7.834 1.00 93.12 153 GLN A CA 1
ATOM 1163 C C . GLN A 1 153 ? 21.794 4.357 -6.711 1.00 93.12 153 GLN A C 1
ATOM 1165 O O . GLN A 1 153 ? 21.769 3.940 -5.553 1.00 93.12 153 GLN A O 1
ATOM 1170 N N . LYS A 1 154 ? 21.344 5.581 -7.009 1.00 92.56 154 LYS A N 1
ATOM 1171 C CA . LYS A 1 154 ? 20.652 6.417 -6.024 1.00 92.56 154 LYS A CA 1
ATOM 1172 C C . LYS A 1 154 ? 19.279 5.835 -5.676 1.00 92.56 154 LYS A C 1
ATOM 1174 O O . LYS A 1 154 ? 18.989 5.681 -4.493 1.00 92.56 154 LYS A O 1
ATOM 1179 N N . LEU A 1 155 ? 18.482 5.472 -6.679 1.00 87.81 155 LEU A N 1
ATOM 1180 C CA . LEU A 1 155 ? 17.155 4.884 -6.483 1.00 87.81 155 LEU A CA 1
ATOM 1181 C C . LEU A 1 155 ? 17.221 3.520 -5.785 1.00 87.81 155 LEU A C 1
ATOM 1183 O O . LEU A 1 155 ? 16.396 3.246 -4.924 1.00 87.81 155 LEU A O 1
ATOM 1187 N N . GLU A 1 156 ? 18.222 2.691 -6.081 1.00 90.88 156 GLU A N 1
ATOM 1188 C CA . GLU A 1 156 ? 18.448 1.418 -5.382 1.00 90.88 156 GLU A CA 1
ATOM 1189 C C . GLU A 1 156 ? 18.738 1.623 -3.889 1.00 90.88 156 GLU A C 1
ATOM 1191 O O . GLU A 1 156 ? 18.235 0.879 -3.045 1.00 90.88 156 GLU A O 1
ATOM 1196 N N . ARG A 1 157 ? 19.517 2.657 -3.538 1.00 92.94 157 ARG A N 1
ATOM 1197 C CA . ARG A 1 157 ? 19.765 3.020 -2.134 1.00 92.94 157 ARG A CA 1
ATOM 1198 C C . ARG A 1 157 ? 18.501 3.537 -1.451 1.00 92.94 157 ARG A C 1
ATOM 1200 O O . ARG A 1 157 ? 18.271 3.198 -0.294 1.00 92.94 157 ARG A O 1
ATOM 1207 N N . GLU A 1 158 ? 17.699 4.340 -2.147 1.00 90.00 158 GLU A N 1
ATOM 1208 C CA . GLU A 1 158 ? 16.418 4.844 -1.636 1.00 90.00 158 GLU A CA 1
ATOM 1209 C C . GLU A 1 158 ? 15.405 3.702 -1.433 1.00 90.00 158 GLU A C 1
ATOM 1211 O O . GLU A 1 158 ? 14.808 3.621 -0.364 1.00 90.00 158 GLU A O 1
ATOM 1216 N N . ASP A 1 159 ? 15.284 2.757 -2.372 1.00 86.94 159 ASP A N 1
ATOM 1217 C CA . ASP A 1 159 ? 14.435 1.560 -2.228 1.00 86.94 159 ASP A CA 1
ATOM 1218 C C . ASP A 1 159 ? 14.892 0.684 -1.051 1.00 86.94 159 ASP A C 1
ATOM 1220 O O . ASP A 1 159 ? 14.076 0.243 -0.241 1.00 86.94 159 ASP A O 1
ATOM 1224 N N . ALA A 1 160 ? 16.202 0.480 -0.886 1.00 90.62 160 ALA A N 1
ATOM 1225 C CA . ALA A 1 160 ? 16.736 -0.244 0.265 1.00 90.62 160 ALA A CA 1
ATOM 1226 C C . ALA A 1 160 ? 16.439 0.470 1.598 1.00 90.62 160 ALA A C 1
ATOM 1228 O O . ALA A 1 160 ? 16.103 -0.185 2.588 1.00 90.62 160 ALA A O 1
ATOM 1229 N N . ALA A 1 161 ? 16.533 1.803 1.631 1.00 92.00 161 ALA A N 1
ATOM 1230 C CA . ALA A 1 161 ? 16.216 2.600 2.812 1.00 92.00 161 ALA A CA 1
ATOM 1231 C C . ALA A 1 161 ? 14.720 2.544 3.159 1.00 92.00 161 ALA A C 1
ATOM 1233 O O . ALA A 1 161 ? 14.380 2.301 4.316 1.00 92.00 161 ALA A O 1
ATOM 1234 N N . LEU A 1 162 ? 13.840 2.687 2.164 1.00 89.56 162 LEU A N 1
ATOM 1235 C CA . LEU A 1 162 ? 12.389 2.604 2.340 1.00 89.56 162 LEU A CA 1
ATOM 1236 C C . LEU A 1 162 ? 11.951 1.217 2.815 1.00 89.56 162 LEU A C 1
ATOM 1238 O O . LEU A 1 162 ? 11.142 1.112 3.730 1.00 89.56 162 LEU A O 1
ATOM 1242 N N . ARG A 1 163 ? 12.528 0.137 2.271 1.00 90.56 163 ARG A N 1
ATOM 1243 C CA . ARG A 1 163 ? 12.257 -1.230 2.758 1.00 90.56 163 ARG A CA 1
ATOM 1244 C C . ARG A 1 163 ? 12.656 -1.418 4.213 1.00 90.56 163 ARG A C 1
ATOM 1246 O O . ARG A 1 163 ? 11.943 -2.088 4.954 1.00 90.56 163 ARG A O 1
ATOM 1253 N N . LYS A 1 164 ? 13.785 -0.836 4.622 1.00 92.25 164 LYS A N 1
ATOM 1254 C CA . LYS A 1 164 ? 14.215 -0.874 6.019 1.00 92.25 164 LYS A CA 1
ATOM 1255 C C . LYS A 1 164 ? 13.254 -0.092 6.914 1.00 92.25 164 LYS A C 1
ATOM 1257 O O . LYS A 1 164 ? 12.851 -0.609 7.944 1.00 92.25 164 LYS A O 1
ATOM 1262 N N . GLN A 1 165 ? 12.859 1.113 6.506 1.00 88.00 165 GLN A N 1
ATOM 1263 C CA . GLN A 1 165 ? 11.883 1.912 7.251 1.00 88.00 165 GLN A CA 1
ATOM 1264 C C . GLN A 1 165 ? 10.547 1.183 7.389 1.00 88.00 165 GLN A C 1
ATOM 1266 O O . GLN A 1 165 ? 10.008 1.136 8.487 1.00 88.00 165 GLN A O 1
ATOM 1271 N N . LEU A 1 166 ? 10.070 0.550 6.314 1.00 84.31 166 LEU A N 1
ATOM 1272 C CA . LEU A 1 166 ? 8.854 -0.256 6.326 1.00 84.31 166 LEU A CA 1
ATOM 1273 C C . LEU A 1 166 ? 8.963 -1.411 7.331 1.00 84.31 166 LEU A C 1
ATOM 1275 O O . LEU A 1 166 ? 8.096 -1.542 8.190 1.00 84.31 166 LEU A O 1
ATOM 1279 N N . ALA A 1 167 ? 10.060 -2.173 7.304 1.00 90.00 167 ALA A N 1
ATOM 1280 C CA . ALA A 1 167 ? 10.300 -3.240 8.276 1.00 90.00 167 ALA A CA 1
ATOM 1281 C C . ALA A 1 167 ? 10.353 -2.718 9.727 1.00 90.00 167 ALA A C 1
ATOM 1283 O O . ALA A 1 167 ? 9.707 -3.288 10.605 1.00 90.00 167 ALA A O 1
ATOM 1284 N N . ASP A 1 168 ? 11.050 -1.603 9.973 1.00 88.06 168 ASP A N 1
ATOM 1285 C CA . ASP A 1 168 ? 11.146 -0.981 11.300 1.00 88.06 168 ASP A CA 1
ATOM 1286 C C . ASP A 1 168 ? 9.766 -0.489 11.796 1.00 88.06 168 ASP A C 1
ATOM 1288 O O . ASP A 1 168 ? 9.464 -0.558 12.989 1.00 88.06 168 ASP A O 1
ATOM 1292 N N . THR A 1 169 ? 8.909 0.026 10.905 1.00 83.44 169 THR A N 1
ATOM 1293 C CA . THR A 1 169 ? 7.539 0.451 11.253 1.00 83.44 169 THR A CA 1
ATOM 1294 C C . THR A 1 169 ? 6.594 -0.726 11.482 1.00 83.44 169 THR A C 1
ATOM 1296 O O . THR A 1 169 ? 5.807 -0.691 12.426 1.00 83.44 169 THR A O 1
ATOM 1299 N N . GLU A 1 170 ? 6.703 -1.793 10.689 1.00 83.00 170 GLU A N 1
ATOM 1300 C CA . GLU A 1 170 ? 5.937 -3.028 10.886 1.00 83.00 170 GLU A CA 1
ATOM 1301 C C . GLU A 1 170 ? 6.292 -3.699 12.219 1.00 83.00 170 GLU A C 1
ATOM 1303 O O . GLU A 1 170 ? 5.408 -4.179 12.928 1.00 83.00 170 GLU A O 1
ATOM 1308 N N . GLU A 1 171 ? 7.573 -3.697 12.599 1.00 86.44 171 GLU A N 1
ATOM 1309 C CA . GLU A 1 171 ? 8.022 -4.215 13.893 1.00 86.44 171 GLU A CA 1
ATOM 1310 C C . GLU A 1 171 ? 7.471 -3.384 15.060 1.00 86.44 171 GLU A C 1
ATOM 1312 O O . GLU A 1 171 ? 7.002 -3.946 16.049 1.00 86.44 171 GLU A O 1
ATOM 1317 N N . LYS A 1 172 ? 7.436 -2.050 14.933 1.00 82.31 172 LYS A N 1
ATOM 1318 C CA . LYS A 1 172 ? 6.807 -1.174 15.937 1.00 82.31 172 LYS A CA 1
ATOM 1319 C C . LYS A 1 172 ? 5.305 -1.416 16.067 1.00 82.31 172 LYS A C 1
ATOM 1321 O O . LYS A 1 172 ? 4.805 -1.412 17.189 1.00 82.31 172 LYS A O 1
ATOM 1326 N N . LEU A 1 173 ? 4.600 -1.628 14.955 1.00 75.19 173 LEU A N 1
ATOM 1327 C CA . LEU A 1 173 ? 3.171 -1.943 14.971 1.00 75.19 173 LEU A CA 1
ATOM 1328 C C . LEU A 1 173 ? 2.918 -3.289 15.659 1.00 75.19 173 LEU A C 1
ATOM 1330 O O . LEU A 1 173 ? 2.065 -3.365 16.538 1.00 75.19 173 LEU A O 1
ATOM 1334 N N . ARG A 1 174 ? 3.705 -4.325 15.335 1.00 77.75 174 ARG A N 1
ATOM 1335 C CA . ARG A 1 174 ? 3.638 -5.620 16.036 1.00 77.75 174 ARG A CA 1
ATOM 1336 C C . ARG A 1 174 ? 3.901 -5.473 17.531 1.00 77.75 174 ARG A C 1
ATOM 1338 O O . ARG A 1 174 ? 3.106 -5.949 18.325 1.00 77.75 174 ARG A O 1
ATOM 1345 N N . ALA A 1 175 ? 4.942 -4.740 17.920 1.00 78.38 175 ALA A N 1
ATOM 1346 C CA . ALA A 1 175 ? 5.256 -4.508 19.329 1.00 78.38 175 ALA A CA 1
ATOM 1347 C C . ALA A 1 175 ? 4.178 -3.699 20.078 1.00 78.38 175 ALA A C 1
ATOM 1349 O O . ALA A 1 175 ? 4.043 -3.844 21.292 1.00 78.38 175 ALA A O 1
ATOM 1350 N N . ALA A 1 176 ? 3.432 -2.830 19.388 1.00 72.38 176 ALA A N 1
ATOM 1351 C CA . ALA A 1 176 ? 2.290 -2.129 19.971 1.00 72.38 176 ALA A CA 1
ATOM 1352 C C . ALA A 1 176 ? 1.092 -3.069 20.178 1.00 72.38 176 ALA A C 1
ATOM 1354 O O . ALA A 1 176 ? 0.474 -3.017 21.235 1.00 72.38 176 ALA A O 1
ATOM 1355 N N . ILE A 1 177 ? 0.821 -3.959 19.217 1.00 68.06 177 ILE A N 1
ATOM 1356 C CA . ILE A 1 177 ? -0.226 -4.988 19.318 1.00 68.06 177 ILE A CA 1
ATOM 1357 C C . ILE A 1 177 ? 0.099 -5.990 20.438 1.00 68.06 177 ILE A C 1
ATOM 1359 O O . ILE A 1 177 ? -0.752 -6.263 21.278 1.00 68.06 177 ILE A O 1
ATOM 1363 N N . ASP A 1 178 ? 1.339 -6.481 20.503 1.00 68.19 178 ASP A N 1
ATOM 1364 C CA . ASP A 1 178 ? 1.758 -7.476 21.501 1.00 68.19 178 ASP A CA 1
ATOM 1365 C C . ASP A 1 178 ? 1.764 -6.903 22.935 1.00 68.19 178 ASP A C 1
ATOM 1367 O O . ASP A 1 178 ? 1.526 -7.629 23.898 1.00 68.19 178 ASP A O 1
ATOM 1371 N N . ARG A 1 179 ? 1.998 -5.590 23.107 1.00 61.12 179 ARG A N 1
AT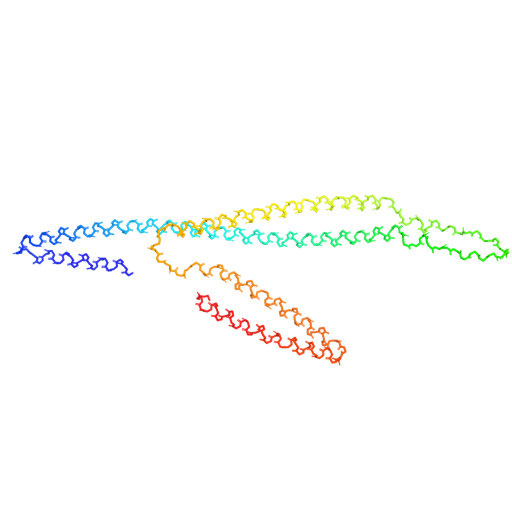OM 1372 C CA . ARG A 1 179 ? 1.880 -4.925 24.420 1.00 61.12 179 ARG A CA 1
ATOM 1373 C C . ARG A 1 179 ? 0.448 -4.865 24.945 1.00 61.12 179 ARG A C 1
ATOM 1375 O O . ARG A 1 179 ? 0.284 -4.880 26.163 1.00 61.12 179 ARG A O 1
ATOM 1382 N N . ASP A 1 180 ? -0.545 -4.783 24.065 1.00 55.06 180 ASP A N 1
ATOM 1383 C CA . ASP A 1 180 ? -1.955 -4.815 24.465 1.00 55.06 180 ASP A CA 1
ATOM 1384 C C . ASP A 1 180 ? -2.380 -6.236 24.890 1.00 55.06 180 ASP A C 1
ATOM 1386 O O . ASP A 1 180 ? -3.193 -6.366 25.805 1.00 55.06 180 ASP A O 1
ATOM 1390 N N . ASP A 1 181 ? -1.780 -7.296 24.324 1.00 52.66 181 ASP A N 1
ATOM 1391 C CA . ASP A 1 181 ? -2.069 -8.701 24.683 1.00 52.66 181 ASP A CA 1
ATOM 1392 C C . ASP A 1 181 ? -1.476 -9.133 26.048 1.00 52.66 181 ASP A C 1
ATOM 1394 O O . ASP A 1 181 ? -2.062 -9.979 26.727 1.00 52.66 181 ASP A O 1
ATOM 1398 N N . ASP A 1 182 ? -0.351 -8.548 26.486 1.00 52.12 182 ASP A N 1
ATOM 1399 C CA . ASP A 1 182 ? 0.298 -8.856 27.781 1.00 52.12 182 ASP A CA 1
ATOM 1400 C C . ASP A 1 182 ? -0.229 -8.004 28.960 1.00 52.12 182 ASP A C 1
ATOM 1402 O O . ASP A 1 182 ? 0.111 -8.261 30.120 1.00 52.12 182 ASP A O 1
ATOM 1406 N N . SER A 1 183 ? -1.074 -6.996 28.703 1.00 47.75 183 SER A N 1
ATOM 1407 C CA . SER A 1 183 ? -1.739 -6.219 29.758 1.00 47.75 183 SER A CA 1
ATOM 1408 C C . SER A 1 183 ? -3.035 -6.900 30.208 1.00 47.75 183 SER A C 1
ATOM 1410 O O . SER A 1 183 ? -4.120 -6.565 29.759 1.00 47.75 183 SER A O 1
ATOM 1412 N N . ASP A 1 184 ? -2.886 -7.895 31.088 1.00 43.62 184 ASP A N 1
ATOM 1413 C CA . ASP A 1 184 ? -3.931 -8.536 31.898 1.00 43.62 184 ASP A CA 1
ATOM 1414 C C . ASP A 1 184 ? -5.282 -8.770 31.197 1.00 43.62 184 ASP A C 1
ATOM 1416 O O . ASP A 1 184 ? -6.195 -7.944 31.172 1.00 43.62 184 ASP A O 1
ATOM 1420 N N . ALA A 1 185 ? -5.419 -10.002 30.711 1.00 49.72 185 ALA A N 1
ATOM 1421 C CA . ALA A 1 185 ? -6.637 -10.639 30.249 1.00 49.72 185 ALA A CA 1
ATOM 1422 C C . ALA A 1 185 ? -7.859 -10.381 31.155 1.00 49.72 185 ALA A C 1
ATOM 1424 O O . ALA A 1 185 ? -8.148 -11.181 32.036 1.00 49.72 185 ALA A O 1
ATOM 1425 N N . GLU A 1 186 ? -8.609 -9.306 30.898 1.00 45.00 186 GLU A N 1
ATOM 1426 C CA . GLU A 1 186 ? -10.039 -9.159 31.213 1.00 45.00 186 GLU A CA 1
ATOM 1427 C C . GLU A 1 186 ? -10.621 -7.849 30.636 1.00 45.00 186 GLU A C 1
ATOM 1429 O O . GLU A 1 186 ? -11.245 -7.062 31.339 1.00 45.00 186 GLU A O 1
ATOM 1434 N N . SER A 1 187 ? -10.469 -7.573 29.335 1.00 40.94 187 SER A N 1
ATOM 1435 C CA . SER A 1 187 ? -11.198 -6.442 28.737 1.00 40.94 187 SER A CA 1
ATOM 1436 C C . SER A 1 187 ? -11.666 -6.741 27.321 1.00 40.94 187 SER A C 1
ATOM 1438 O O . SER A 1 187 ? -10.920 -6.740 26.350 1.00 40.94 187 SER A O 1
ATOM 1440 N N . THR A 1 188 ? -12.952 -7.081 27.239 1.00 44.50 188 THR A N 1
ATOM 1441 C CA . THR A 1 188 ? -13.840 -6.897 26.088 1.00 44.50 188 THR A CA 1
ATOM 1442 C C . THR A 1 188 ? -13.169 -6.810 24.718 1.00 44.50 188 THR A C 1
ATOM 1444 O O . THR A 1 188 ? -13.027 -5.735 24.135 1.00 44.50 188 THR A O 1
ATOM 1447 N N . ARG A 1 189 ? -12.902 -7.988 24.149 1.00 43.69 189 ARG A N 1
ATOM 1448 C CA . ARG A 1 189 ? -12.796 -8.223 22.706 1.00 43.69 189 ARG A CA 1
ATOM 1449 C C . ARG A 1 189 ? -14.096 -7.775 22.019 1.00 43.69 189 ARG A C 1
ATOM 1451 O O . ARG A 1 189 ? -14.954 -8.586 21.680 1.00 43.69 189 ARG A O 1
ATOM 1458 N N . THR A 1 190 ? -14.287 -6.470 21.873 1.00 45.09 190 THR A N 1
ATOM 1459 C CA . THR A 1 190 ? -15.323 -5.878 21.031 1.00 45.09 190 THR A CA 1
ATOM 1460 C C . THR A 1 190 ? -14.717 -5.758 19.641 1.00 45.09 190 THR A C 1
ATOM 1462 O O . THR A 1 190 ? -13.696 -5.110 19.431 1.00 45.09 190 THR A O 1
ATOM 1465 N N . GLY A 1 191 ? -15.282 -6.511 18.700 1.00 47.62 191 GLY A N 1
ATOM 1466 C CA . GLY A 1 191 ? -14.757 -6.703 17.352 1.00 47.62 191 GLY A CA 1
ATOM 1467 C C . GLY A 1 191 ? -14.803 -5.450 16.479 1.00 47.62 191 GLY A C 1
ATOM 1468 O O . GLY A 1 191 ? -15.618 -5.381 15.567 1.00 47.62 191 GLY A O 1
ATOM 1469 N N . SER A 1 192 ? -13.917 -4.480 16.718 1.00 50.12 192 SER A N 1
ATOM 1470 C CA . SER A 1 192 ? -13.825 -3.260 15.902 1.00 50.12 192 SER A CA 1
ATOM 1471 C C . SER A 1 192 ? -12.420 -2.921 15.390 1.00 50.12 192 SER A C 1
ATOM 1473 O O . SER A 1 192 ? -12.233 -1.826 14.872 1.00 50.12 192 SER A O 1
ATOM 1475 N N . GLN A 1 193 ? -11.436 -3.819 15.503 1.00 50.69 193 GLN A N 1
ATOM 1476 C CA . GLN A 1 193 ? -10.120 -3.658 14.851 1.00 50.69 193 GLN A CA 1
ATOM 1477 C C . GLN A 1 193 ? -10.109 -4.145 13.387 1.00 50.69 193 GLN A C 1
ATOM 1479 O O . GLN A 1 193 ? -9.159 -3.907 12.656 1.00 50.69 193 GLN A O 1
ATOM 1484 N N . LEU A 1 194 ? -11.185 -4.795 12.936 1.00 53.84 194 LEU A N 1
ATOM 1485 C CA . LEU A 1 194 ? -11.339 -5.326 11.579 1.00 53.84 194 LEU A CA 1
ATOM 1486 C C . LEU A 1 194 ? -12.038 -4.435 10.516 1.00 53.84 194 LEU A C 1
ATOM 1488 O O . LEU A 1 194 ? -12.103 -4.912 9.391 1.00 53.84 194 LEU A O 1
ATOM 1492 N N . PRO A 1 195 ? -12.552 -3.201 10.741 1.00 57.97 195 PRO A N 1
ATOM 1493 C CA . PRO A 1 195 ? -13.225 -2.467 9.657 1.00 57.97 195 PRO A CA 1
ATOM 1494 C C . PRO A 1 195 ? -12.294 -1.768 8.650 1.00 57.97 195 PRO A C 1
ATOM 1496 O O . PRO A 1 195 ? -12.571 -1.820 7.458 1.00 57.97 195 PRO A O 1
ATOM 1499 N N . ILE A 1 196 ? -11.209 -1.110 9.089 1.00 54.84 196 ILE A N 1
ATOM 1500 C CA . ILE A 1 196 ? -10.444 -0.185 8.218 1.00 54.84 196 ILE A CA 1
ATOM 1501 C C . ILE A 1 196 ? -9.440 -0.936 7.335 1.00 54.84 196 ILE A C 1
ATOM 1503 O O . ILE A 1 196 ? -9.522 -0.840 6.113 1.00 54.84 196 ILE A O 1
ATOM 1507 N N . ALA A 1 197 ? -8.577 -1.770 7.923 1.00 58.84 197 ALA A N 1
ATOM 1508 C CA . ALA A 1 197 ? -7.652 -2.608 7.154 1.00 58.84 197 ALA A CA 1
ATOM 1509 C C . ALA A 1 197 ? -8.397 -3.549 6.184 1.00 58.84 197 ALA A C 1
ATOM 1511 O O . ALA A 1 197 ? -7.979 -3.758 5.047 1.00 58.84 197 ALA A O 1
ATOM 1512 N N . LEU A 1 198 ? -9.559 -4.077 6.591 1.00 63.19 198 LEU A N 1
ATOM 1513 C CA . LEU A 1 198 ? -10.390 -4.909 5.721 1.00 63.19 198 LEU A CA 1
ATOM 1514 C C . LEU A 1 198 ? -11.032 -4.100 4.586 1.00 63.19 198 LEU A C 1
ATOM 1516 O O . LEU A 1 198 ? -11.137 -4.622 3.481 1.00 63.19 198 LEU A O 1
ATOM 1520 N N . ALA A 1 199 ? -11.415 -2.840 4.814 1.00 66.38 199 ALA A N 1
ATOM 1521 C CA . ALA A 1 199 ? -11.936 -1.960 3.768 1.00 66.38 199 ALA A CA 1
ATOM 1522 C C . ALA A 1 199 ? -10.889 -1.661 2.683 1.00 66.38 199 ALA A C 1
ATOM 1524 O O . ALA A 1 199 ? -11.216 -1.670 1.493 1.00 66.38 199 ALA A O 1
ATOM 1525 N N . GLU A 1 200 ? -9.628 -1.461 3.068 1.00 65.62 200 GLU A N 1
ATOM 1526 C CA . GLU A 1 200 ? -8.523 -1.261 2.124 1.00 65.62 200 GLU A CA 1
ATOM 1527 C C . GLU A 1 200 ? -8.195 -2.544 1.354 1.00 65.62 200 GLU A C 1
ATOM 1529 O O . GLU A 1 200 ? -8.069 -2.510 0.130 1.00 65.62 200 GLU A O 1
ATOM 1534 N N . HIS A 1 201 ? -8.146 -3.698 2.029 1.00 69.25 201 HIS A N 1
ATOM 1535 C CA . HIS A 1 201 ? -7.957 -4.989 1.362 1.00 69.25 201 HIS A CA 1
ATOM 1536 C C . HIS A 1 201 ? -9.107 -5.333 0.410 1.00 69.25 201 HIS A C 1
ATOM 1538 O O . HIS A 1 201 ? -8.866 -5.871 -0.670 1.00 69.25 201 HIS A O 1
ATOM 1544 N N . VAL A 1 202 ? -10.347 -4.993 0.771 1.00 77.94 202 VAL A N 1
ATOM 1545 C CA . VAL A 1 202 ? -11.516 -5.139 -0.102 1.00 77.94 202 VAL A CA 1
ATOM 1546 C C . VAL A 1 202 ? -11.413 -4.207 -1.312 1.00 77.94 202 VAL A C 1
ATOM 1548 O O . VAL A 1 202 ? -11.621 -4.663 -2.432 1.00 77.94 202 VAL A O 1
ATOM 1551 N N . SER A 1 203 ? -11.016 -2.948 -1.118 1.00 73.06 203 SER A N 1
ATOM 1552 C CA . SER A 1 203 ? -10.836 -1.983 -2.213 1.00 73.06 203 SER A CA 1
ATOM 1553 C C . SER A 1 203 ? -9.712 -2.404 -3.174 1.00 73.06 203 SER A C 1
ATOM 1555 O O . SER A 1 203 ? -9.882 -2.366 -4.392 1.00 73.06 203 SER A O 1
ATOM 1557 N N . ALA A 1 204 ? -8.582 -2.888 -2.647 1.00 69.31 204 ALA A N 1
ATOM 1558 C CA . ALA A 1 204 ? -7.482 -3.428 -3.449 1.00 69.31 204 ALA A CA 1
ATOM 1559 C C . ALA A 1 204 ? -7.893 -4.700 -4.212 1.00 69.31 204 ALA A C 1
ATOM 1561 O O . ALA A 1 204 ? -7.478 -4.916 -5.354 1.00 69.31 204 ALA A O 1
ATOM 1562 N N . LEU A 1 205 ? -8.736 -5.539 -3.602 1.00 76.31 205 LEU A N 1
ATOM 1563 C CA . LEU A 1 205 ? -9.284 -6.723 -4.252 1.00 76.31 205 LEU A CA 1
ATOM 1564 C C . LEU A 1 205 ? -10.236 -6.340 -5.396 1.00 76.31 205 LEU A C 1
ATOM 1566 O O . LEU A 1 205 ? -10.147 -6.935 -6.468 1.00 76.31 205 LEU A O 1
ATOM 1570 N N . GLU A 1 206 ? -11.080 -5.320 -5.225 1.00 82.69 206 GLU A N 1
ATOM 1571 C CA . GLU A 1 206 ? -11.932 -4.785 -6.296 1.00 82.69 206 GLU A CA 1
ATOM 1572 C C . GLU A 1 206 ? -11.114 -4.240 -7.471 1.00 82.69 206 GLU A C 1
ATOM 1574 O O . GLU A 1 206 ? -11.383 -4.611 -8.615 1.00 82.69 206 GLU A O 1
ATOM 1579 N N . GLU A 1 207 ? -10.068 -3.451 -7.202 1.00 76.50 207 GLU A N 1
ATOM 1580 C CA . GLU A 1 207 ? -9.171 -2.928 -8.240 1.00 76.50 207 GLU A CA 1
ATOM 1581 C C . GLU A 1 207 ? -8.454 -4.068 -8.987 1.00 76.50 207 GLU A C 1
ATOM 1583 O O . GLU A 1 207 ? -8.360 -4.059 -10.219 1.00 76.50 207 GLU A O 1
ATOM 1588 N N . SER A 1 208 ? -8.005 -5.102 -8.265 1.00 69.19 208 SER A N 1
ATOM 1589 C CA . SER A 1 208 ? -7.370 -6.279 -8.872 1.00 69.19 208 SER A CA 1
ATOM 1590 C C . SER A 1 208 ? -8.332 -7.075 -9.763 1.00 69.19 208 SER A C 1
ATOM 1592 O O . SER A 1 208 ? -7.933 -7.553 -10.827 1.00 69.19 208 SER A O 1
ATOM 1594 N N . ILE A 1 209 ? -9.608 -7.166 -9.378 1.00 81.06 209 ILE A N 1
ATOM 1595 C CA . ILE A 1 209 ? -10.652 -7.846 -10.148 1.00 81.06 209 ILE A CA 1
ATOM 1596 C C . ILE A 1 209 ? -11.028 -7.040 -11.393 1.00 81.06 209 ILE A C 1
ATOM 1598 O O . ILE A 1 209 ? -11.194 -7.620 -12.470 1.00 81.06 209 ILE A O 1
ATOM 1602 N N . ASP A 1 210 ? -11.138 -5.717 -11.281 1.00 77.06 210 ASP A N 1
ATOM 1603 C CA . ASP A 1 210 ? -11.426 -4.854 -12.426 1.00 77.06 210 ASP A CA 1
ATOM 1604 C C . ASP A 1 210 ? -10.256 -4.849 -13.431 1.00 77.06 210 ASP A C 1
ATOM 1606 O O . ASP A 1 210 ? -10.490 -4.936 -14.641 1.00 77.06 210 ASP A O 1
ATOM 1610 N N . SER A 1 211 ? -9.006 -4.882 -12.952 1.00 69.94 211 SER A N 1
ATOM 1611 C CA . SER A 1 211 ? -7.805 -5.067 -13.785 1.00 69.94 211 SER A CA 1
ATOM 1612 C C . SER A 1 211 ? -7.780 -6.436 -14.478 1.00 69.94 211 SER A C 1
ATOM 1614 O O . SER A 1 211 ? -7.575 -6.525 -15.693 1.00 69.94 211 SER A O 1
ATOM 1616 N N . LEU A 1 212 ? -8.083 -7.517 -13.747 1.00 74.44 212 LEU A N 1
ATOM 1617 C CA . LEU A 1 212 ? -8.172 -8.864 -14.314 1.00 74.44 212 LEU A CA 1
ATOM 1618 C C . LEU A 1 212 ? -9.261 -8.950 -15.394 1.00 74.44 212 LEU A C 1
ATOM 1620 O O . LEU A 1 212 ? -9.037 -9.534 -16.452 1.00 74.44 212 LEU A O 1
ATOM 1624 N N . ARG A 1 213 ? -10.416 -8.312 -15.181 1.00 83.88 213 ARG A N 1
ATOM 1625 C CA . ARG A 1 213 ? -11.495 -8.244 -16.173 1.00 83.88 213 ARG A CA 1
ATOM 1626 C C . ARG A 1 213 ? -11.088 -7.470 -17.423 1.00 83.88 213 ARG A C 1
ATOM 1628 O O . ARG A 1 213 ? -11.449 -7.884 -18.524 1.00 83.88 213 ARG A O 1
ATOM 1635 N N . ALA A 1 214 ? -10.382 -6.350 -17.269 1.00 74.38 214 ALA A N 1
ATOM 1636 C CA . ALA A 1 214 ? -9.881 -5.575 -18.400 1.00 74.38 214 ALA A CA 1
ATOM 1637 C C . ALA A 1 214 ? -8.914 -6.413 -19.251 1.00 74.38 214 ALA A C 1
ATOM 1639 O O . ALA A 1 214 ? -9.096 -6.505 -20.464 1.00 74.38 214 ALA A O 1
ATOM 1640 N N . ASN A 1 215 ? -7.978 -7.115 -18.606 1.00 68.50 215 ASN A N 1
ATOM 1641 C CA . ASN A 1 215 ? -7.051 -8.030 -19.276 1.00 68.50 215 ASN A CA 1
ATOM 1642 C C . ASN A 1 215 ? -7.772 -9.207 -19.943 1.00 68.50 215 ASN A C 1
ATOM 1644 O O . ASN A 1 215 ? -7.412 -9.608 -21.043 1.00 68.50 215 ASN A O 1
ATOM 1648 N N . MET A 1 216 ? -8.824 -9.739 -19.319 1.00 81.31 216 MET A N 1
ATOM 1649 C CA . MET A 1 216 ? -9.615 -10.817 -19.908 1.00 81.31 216 MET A CA 1
ATOM 1650 C C . MET A 1 216 ? -10.475 -10.373 -21.088 1.00 81.31 216 MET A C 1
ATOM 1652 O O . MET A 1 216 ? -10.622 -11.138 -22.035 1.00 81.31 216 MET A O 1
ATOM 1656 N N . ARG A 1 217 ? -11.020 -9.150 -21.073 1.00 83.00 217 ARG A N 1
ATOM 1657 C CA . ARG A 1 217 ? -11.656 -8.572 -22.265 1.00 83.00 217 ARG A CA 1
ATOM 1658 C C . ARG A 1 217 ? -10.644 -8.398 -23.385 1.00 83.00 217 ARG A C 1
ATOM 1660 O O . ARG A 1 217 ? -10.925 -8.838 -24.486 1.00 83.00 217 ARG A O 1
ATOM 1667 N N . ALA A 1 218 ? -9.462 -7.863 -23.086 1.00 74.12 218 ALA A N 1
ATOM 1668 C CA . ALA A 1 218 ? -8.397 -7.729 -24.075 1.00 74.12 218 ALA A CA 1
ATOM 1669 C C . ALA A 1 218 ? -7.987 -9.092 -24.665 1.00 74.12 218 ALA A C 1
ATOM 1671 O O . ALA A 1 218 ? -7.913 -9.228 -25.880 1.00 74.12 218 ALA A O 1
ATOM 1672 N N . ALA A 1 219 ? -7.822 -10.123 -23.830 1.00 72.31 219 ALA A N 1
ATOM 1673 C CA . ALA A 1 219 ? -7.527 -11.483 -24.284 1.00 72.31 219 ALA A CA 1
ATOM 1674 C C . ALA A 1 219 ? -8.689 -12.113 -25.083 1.00 72.31 219 ALA A C 1
ATOM 1676 O O . ALA A 1 219 ? -8.469 -12.852 -26.043 1.00 72.31 219 ALA A O 1
ATOM 1677 N N . SER A 1 220 ? -9.939 -11.820 -24.714 1.00 80.62 220 SER A N 1
ATOM 1678 C CA . SER A 1 220 ? -11.124 -12.256 -25.461 1.00 80.62 220 SER A CA 1
ATOM 1679 C C . SER A 1 220 ? -11.228 -11.564 -26.823 1.00 80.62 220 SER A C 1
ATOM 1681 O O . SER A 1 220 ? -11.571 -12.211 -27.807 1.00 80.62 220 SER A O 1
ATOM 1683 N N . ASP A 1 221 ? -10.924 -10.269 -26.892 1.00 80.88 221 ASP A N 1
ATOM 1684 C CA . ASP A 1 221 ? -10.930 -9.493 -28.133 1.00 80.88 221 ASP A CA 1
ATOM 1685 C C . ASP A 1 221 ? -9.779 -9.940 -29.052 1.00 80.88 221 ASP A C 1
ATOM 1687 O O . ASP A 1 221 ? -9.969 -10.093 -30.257 1.00 80.88 221 ASP A O 1
ATOM 1691 N N . GLU A 1 222 ? -8.608 -10.246 -28.485 1.00 78.81 222 GLU A N 1
ATOM 1692 C CA . GLU A 1 222 ? -7.466 -10.796 -29.219 1.00 78.81 222 GLU A CA 1
ATOM 1693 C C . GLU A 1 222 ? -7.794 -12.180 -29.797 1.00 78.81 222 GLU A C 1
ATOM 1695 O O . GLU A 1 222 ? -7.690 -12.381 -31.008 1.00 78.81 222 GLU A O 1
ATOM 1700 N N . THR A 1 223 ? -8.312 -13.107 -28.982 1.00 79.19 223 THR A N 1
ATOM 1701 C CA . THR A 1 223 ? -8.727 -14.445 -29.452 1.00 79.19 223 THR A CA 1
ATOM 1702 C C . THR A 1 223 ? -9.870 -14.404 -30.471 1.00 79.19 223 THR A C 1
ATOM 1704 O O . THR A 1 223 ? -9.928 -15.269 -31.344 1.00 79.19 223 THR A O 1
ATOM 1707 N N . ALA A 1 224 ? -10.735 -13.384 -30.438 1.00 78.56 224 ALA A N 1
ATOM 1708 C CA . ALA A 1 224 ? -11.779 -13.177 -31.443 1.00 78.56 224 ALA A CA 1
ATOM 1709 C C . ALA A 1 224 ? -11.228 -12.772 -32.824 1.00 78.56 224 ALA A C 1
ATOM 1711 O O . ALA A 1 224 ? -11.894 -12.995 -33.836 1.00 78.56 224 ALA A O 1
ATOM 1712 N N . THR A 1 225 ? -10.019 -12.203 -32.879 1.00 83.44 225 THR A N 1
ATOM 1713 C CA . THR A 1 225 ? -9.325 -11.850 -34.133 1.00 83.44 225 THR A CA 1
ATOM 1714 C C . THR A 1 225 ? -8.397 -12.950 -34.655 1.00 83.44 225 THR A C 1
ATOM 1716 O O . THR A 1 225 ? -7.902 -12.854 -35.778 1.00 83.44 225 THR A O 1
ATOM 1719 N N . MET A 1 226 ? -8.182 -14.010 -33.870 1.00 83.81 226 MET A N 1
ATOM 1720 C CA . MET A 1 226 ? -7.362 -15.159 -34.249 1.00 83.81 226 MET A CA 1
ATOM 1721 C C . MET A 1 226 ? -8.148 -16.193 -35.064 1.00 83.81 226 MET A C 1
ATOM 1723 O O . MET A 1 226 ? -9.371 -16.308 -34.983 1.00 83.81 226 MET A O 1
ATOM 1727 N N . GLU A 1 227 ? -7.421 -16.999 -35.839 1.00 83.75 227 GLU A N 1
ATOM 1728 C CA . GLU A 1 227 ? -7.999 -18.145 -36.535 1.00 83.75 227 GLU A CA 1
ATOM 1729 C C . GLU A 1 227 ? -8.531 -19.167 -35.514 1.00 83.75 227 GLU A C 1
ATOM 1731 O O . GLU A 1 227 ? -7.81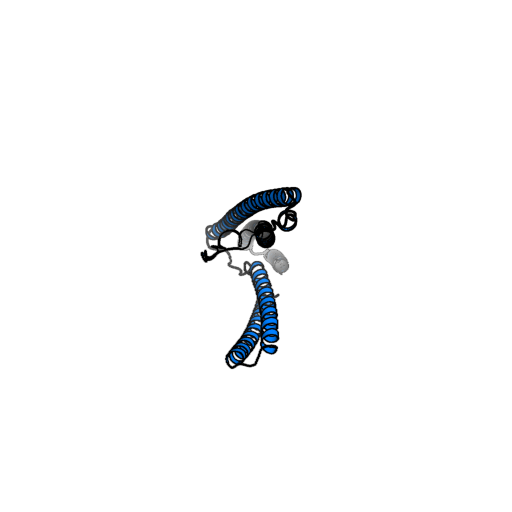6 -19.593 -34.601 1.00 83.75 227 GLU A O 1
ATOM 1736 N N . GLN A 1 228 ? -9.806 -19.540 -35.663 1.00 81.56 228 GLN A N 1
ATOM 1737 C CA . GLN A 1 228 ? -10.564 -20.397 -34.745 1.00 81.56 228 GLN A CA 1
ATOM 1738 C C . GLN A 1 228 ? -10.067 -21.851 -34.802 1.00 81.56 228 GLN A C 1
ATOM 1740 O O . GLN A 1 228 ? -10.690 -22.742 -35.378 1.00 81.56 228 GLN A O 1
ATOM 1745 N N . THR A 1 229 ? -8.905 -22.090 -34.205 1.00 87.38 229 THR A N 1
ATOM 1746 C CA . THR A 1 229 ? -8.356 -23.427 -33.968 1.00 87.38 229 THR A CA 1
ATOM 1747 C C . THR A 1 229 ? -8.946 -24.017 -32.682 1.00 87.38 229 THR A C 1
ATOM 1749 O O . THR A 1 229 ? -9.389 -23.284 -31.798 1.00 87.38 229 THR A O 1
ATOM 1752 N N . GLN A 1 230 ? -8.935 -25.347 -32.526 1.00 78.06 230 GLN A N 1
ATOM 1753 C CA . GLN A 1 230 ? -9.432 -26.006 -31.301 1.00 78.06 230 GLN A CA 1
ATOM 1754 C C . GLN A 1 230 ? -8.766 -25.477 -30.020 1.00 78.06 230 GLN A C 1
ATOM 1756 O O . GLN A 1 230 ? -9.411 -25.391 -28.978 1.00 78.06 230 GLN A O 1
ATOM 1761 N N . SER A 1 231 ? -7.490 -25.091 -30.096 1.00 74.25 231 SER A N 1
ATOM 1762 C CA . SER A 1 231 ? -6.767 -24.477 -28.981 1.00 74.25 231 SER A CA 1
ATOM 1763 C C . SER A 1 231 ? -7.309 -23.087 -28.633 1.00 74.25 231 SER A C 1
ATOM 1765 O O . SER A 1 231 ? -7.461 -22.781 -27.456 1.00 74.25 231 SER A O 1
ATOM 1767 N N . VAL A 1 232 ? -7.662 -22.271 -29.632 1.00 77.50 232 VAL A N 1
ATOM 1768 C CA . VAL A 1 232 ? -8.275 -20.946 -29.427 1.00 77.50 232 VAL A CA 1
ATOM 1769 C C . VAL A 1 232 ? -9.691 -21.078 -28.856 1.00 77.50 232 VAL A C 1
ATOM 1771 O O . VAL A 1 232 ? -10.043 -20.335 -27.944 1.00 77.50 232 VAL A O 1
ATOM 1774 N N . ALA A 1 233 ? -10.469 -22.070 -29.300 1.00 73.19 233 ALA A N 1
ATOM 1775 C CA . ALA A 1 233 ? -11.790 -22.362 -28.736 1.00 73.19 233 ALA A CA 1
ATOM 1776 C C . ALA A 1 233 ? -11.713 -22.756 -27.248 1.00 73.19 233 ALA A C 1
ATOM 1778 O O . ALA A 1 233 ? -12.427 -22.193 -26.424 1.00 73.19 233 ALA A O 1
ATOM 1779 N N . ALA A 1 234 ? -10.778 -23.640 -26.875 1.00 71.69 234 ALA A N 1
ATOM 1780 C CA . ALA A 1 234 ? -10.571 -24.028 -25.477 1.00 71.69 234 ALA A CA 1
ATOM 1781 C C . ALA A 1 234 ? -10.131 -22.849 -24.586 1.00 71.69 234 ALA A C 1
ATOM 1783 O O . ALA A 1 234 ? -10.539 -22.756 -23.428 1.00 71.69 234 ALA A O 1
ATOM 1784 N N . ILE A 1 235 ? -9.313 -21.935 -25.122 1.00 73.19 235 ILE A N 1
ATOM 1785 C CA . ILE A 1 235 ? -8.913 -20.707 -24.421 1.00 73.19 235 ILE A CA 1
ATOM 1786 C C . ILE A 1 235 ? -10.115 -19.767 -24.260 1.00 73.19 235 ILE A C 1
ATOM 1788 O O . ILE A 1 235 ? -10.320 -19.236 -23.172 1.00 73.19 235 ILE A O 1
ATOM 1792 N N . SER A 1 236 ? -10.940 -19.597 -25.295 1.00 78.12 236 SER A N 1
ATOM 1793 C CA . SER A 1 236 ? -12.152 -18.768 -25.240 1.00 78.12 236 SER A CA 1
ATOM 1794 C C . SER A 1 236 ? -13.169 -19.280 -24.207 1.00 78.12 236 SER A C 1
ATOM 1796 O O . SER A 1 236 ? -13.717 -18.491 -23.429 1.00 78.12 236 SER A O 1
ATOM 1798 N N . ASP A 1 237 ? -13.351 -20.601 -24.110 1.00 72.31 237 ASP A N 1
ATOM 1799 C CA . ASP A 1 237 ? -14.196 -21.235 -23.091 1.00 72.31 237 ASP A CA 1
ATOM 1800 C C . ASP A 1 237 ? -13.640 -21.020 -21.673 1.00 72.31 237 ASP A C 1
ATOM 1802 O O . ASP A 1 237 ? -14.382 -20.670 -20.750 1.00 72.31 237 ASP A O 1
ATOM 1806 N N . ALA A 1 238 ? -12.321 -21.162 -21.488 1.00 69.62 238 ALA A N 1
ATOM 1807 C CA . ALA A 1 238 ? -11.659 -20.915 -20.206 1.00 69.62 238 ALA A CA 1
ATOM 1808 C C . ALA A 1 238 ? -11.754 -19.440 -19.772 1.00 69.62 238 ALA A C 1
ATOM 1810 O O . ALA A 1 238 ? -11.995 -19.153 -18.597 1.00 69.62 238 ALA A O 1
ATOM 1811 N N . VAL A 1 239 ? -11.621 -18.504 -20.718 1.00 79.81 239 VAL A N 1
ATOM 1812 C CA . VAL A 1 239 ? -11.816 -17.063 -20.492 1.00 79.81 239 VAL A CA 1
ATOM 1813 C C . VAL A 1 239 ? -13.277 -16.773 -20.132 1.00 79.81 239 VAL A C 1
ATOM 1815 O O . VAL A 1 239 ? -13.550 -16.034 -19.190 1.00 79.81 239 VAL A O 1
ATOM 1818 N N . SER A 1 240 ? -14.241 -17.410 -20.791 1.00 74.12 240 SER A N 1
ATOM 1819 C CA . SER A 1 240 ? -15.659 -17.254 -20.443 1.00 74.12 240 SER A CA 1
ATOM 1820 C C . SER A 1 240 ? -15.971 -17.769 -19.030 1.00 74.12 240 SER A C 1
ATOM 1822 O O . SER A 1 240 ? -16.636 -17.079 -18.254 1.00 74.12 240 SER A O 1
ATOM 1824 N N . ALA A 1 241 ? -15.427 -18.928 -18.644 1.00 68.81 241 ALA A N 1
ATOM 1825 C CA . ALA A 1 241 ? -15.583 -19.477 -17.296 1.00 68.81 241 ALA A CA 1
ATOM 1826 C C . ALA A 1 241 ? -14.940 -18.579 -16.224 1.00 68.81 241 ALA A C 1
ATOM 1828 O O . ALA A 1 241 ? -15.542 -18.302 -15.183 1.00 68.81 241 ALA A O 1
ATOM 1829 N N . ALA A 1 242 ? -13.734 -18.069 -16.480 1.00 69.81 242 ALA A N 1
ATOM 1830 C CA . ALA A 1 242 ? -13.055 -17.163 -15.561 1.00 69.81 242 ALA A CA 1
ATOM 1831 C C . ALA A 1 242 ? -13.807 -15.825 -15.388 1.00 69.81 242 ALA A C 1
ATOM 1833 O O . ALA A 1 242 ? -13.842 -15.289 -14.278 1.00 69.81 242 ALA A O 1
ATOM 1834 N N . ALA A 1 243 ? -14.499 -15.328 -16.420 1.00 75.31 243 ALA A N 1
ATOM 1835 C CA . ALA A 1 243 ? -15.338 -14.134 -16.311 1.00 75.31 243 ALA A CA 1
ATOM 1836 C C . ALA A 1 243 ? -16.534 -14.354 -15.365 1.00 75.31 243 ALA A C 1
ATOM 1838 O O . ALA A 1 243 ? -16.886 -13.467 -14.584 1.00 75.31 243 ALA A O 1
ATOM 1839 N N . GLU A 1 244 ? -17.124 -15.551 -15.373 1.00 73.25 244 GLU A N 1
ATOM 1840 C CA . GLU A 1 244 ? -18.200 -15.919 -14.449 1.00 73.25 244 GLU A CA 1
ATOM 1841 C C . GLU A 1 244 ? -17.703 -16.013 -12.994 1.00 73.25 244 GLU A C 1
ATOM 1843 O O . GLU A 1 244 ? -18.356 -15.528 -12.066 1.00 73.25 244 GLU A O 1
ATOM 1848 N N . HIS A 1 245 ? -16.514 -16.588 -12.783 1.00 72.00 245 HIS A N 1
ATOM 1849 C CA . HIS A 1 245 ? -15.876 -16.643 -11.465 1.00 72.00 245 HIS A CA 1
ATOM 1850 C C . HIS A 1 245 ? -15.566 -15.247 -10.906 1.00 72.00 245 HIS A C 1
ATOM 1852 O O . HIS A 1 245 ? -15.745 -15.016 -9.709 1.00 72.00 245 HIS A O 1
ATOM 1858 N N . ILE A 1 246 ? -15.174 -14.305 -11.766 1.00 79.75 246 ILE A N 1
ATOM 1859 C CA . ILE A 1 246 ? -14.957 -12.899 -11.406 1.00 79.75 246 ILE A CA 1
ATOM 1860 C C . ILE A 1 246 ? -16.254 -12.233 -10.935 1.00 79.75 246 ILE A C 1
ATOM 1862 O O . ILE A 1 246 ? -16.262 -11.570 -9.896 1.00 79.75 246 ILE A O 1
ATOM 1866 N N . GLU A 1 247 ? -17.367 -12.422 -11.646 1.00 79.00 247 GLU A N 1
ATOM 1867 C CA . GLU A 1 247 ? -18.650 -11.845 -11.221 1.00 79.00 247 GLU A CA 1
ATOM 1868 C C . GLU A 1 247 ? -19.137 -12.454 -9.895 1.00 79.00 247 GLU A C 1
ATOM 1870 O O . GLU A 1 247 ? -19.637 -11.731 -9.027 1.00 79.00 247 GLU A O 1
ATOM 1875 N N . ARG A 1 248 ? -18.906 -13.758 -9.668 1.00 71.00 248 ARG A N 1
ATOM 1876 C CA . ARG A 1 248 ? -19.157 -14.395 -8.361 1.00 71.00 248 ARG A CA 1
ATOM 1877 C C . ARG A 1 248 ? -18.283 -13.809 -7.248 1.00 71.00 248 ARG A C 1
ATOM 1879 O O . ARG A 1 248 ? -18.786 -13.575 -6.150 1.00 71.00 248 ARG A O 1
ATOM 1886 N N . ALA A 1 249 ? -17.010 -13.526 -7.521 1.00 71.88 249 ALA A N 1
ATOM 1887 C CA . ALA A 1 249 ? -16.114 -12.886 -6.560 1.00 71.88 249 ALA A CA 1
ATOM 1888 C C . ALA A 1 249 ? -16.579 -11.464 -6.198 1.00 71.88 249 ALA A C 1
ATOM 1890 O O . ALA A 1 249 ? -16.619 -11.121 -5.018 1.00 71.88 249 ALA A O 1
ATOM 1891 N N . ARG A 1 250 ? -17.039 -10.661 -7.170 1.00 82.19 250 ARG A N 1
ATOM 1892 C CA . ARG A 1 250 ? -17.625 -9.335 -6.885 1.00 82.19 250 ARG A CA 1
ATOM 1893 C C . ARG A 1 250 ? -18.885 -9.425 -6.037 1.00 82.19 250 ARG A C 1
ATOM 1895 O O . ARG A 1 250 ? -19.069 -8.616 -5.134 1.00 82.19 250 ARG A O 1
ATOM 1902 N N . ALA A 1 251 ? -19.757 -10.393 -6.314 1.00 71.06 251 ALA A N 1
ATOM 1903 C CA . ALA A 1 251 ? -20.951 -10.605 -5.502 1.00 71.06 251 ALA A CA 1
ATOM 1904 C C . ALA A 1 251 ? -20.590 -10.942 -4.044 1.00 71.06 251 ALA A C 1
ATOM 1906 O O . ALA A 1 251 ? -21.202 -10.399 -3.125 1.00 71.06 251 ALA A O 1
ATOM 1907 N N . ALA A 1 252 ? -19.563 -11.771 -3.829 1.00 69.94 252 ALA A N 1
ATOM 1908 C CA . ALA A 1 252 ? -19.053 -12.083 -2.495 1.00 69.94 252 ALA A CA 1
ATOM 1909 C C . ALA A 1 252 ? -18.443 -10.856 -1.796 1.00 69.94 252 ALA A C 1
ATOM 1911 O O . ALA A 1 252 ? -18.679 -10.660 -0.607 1.00 69.94 252 ALA A O 1
ATOM 1912 N N . ILE A 1 253 ? -17.726 -9.998 -2.529 1.00 79.88 253 ILE A N 1
ATOM 1913 C CA . ILE A 1 253 ? -17.165 -8.749 -1.994 1.00 79.88 253 ILE A CA 1
ATOM 1914 C C . ILE A 1 253 ? -18.263 -7.772 -1.571 1.00 79.88 253 ILE A C 1
ATOM 1916 O O . ILE A 1 253 ? -18.222 -7.265 -0.454 1.00 79.88 253 ILE A O 1
ATOM 1920 N N . ARG A 1 254 ? -19.290 -7.566 -2.403 1.00 78.88 254 ARG A N 1
ATOM 1921 C CA . ARG A 1 254 ? -20.436 -6.719 -2.029 1.00 78.88 254 ARG A CA 1
ATOM 1922 C C . ARG A 1 254 ? -21.175 -7.265 -0.810 1.00 78.88 254 ARG A C 1
ATOM 1924 O O . ARG A 1 254 ? -21.615 -6.496 0.037 1.00 78.88 254 ARG A O 1
ATOM 1931 N N . ALA A 1 255 ? -21.311 -8.588 -0.706 1.00 72.44 255 ALA A N 1
ATOM 1932 C CA . ALA A 1 255 ? -21.906 -9.224 0.467 1.00 72.44 255 ALA A CA 1
ATOM 1933 C C . ALA A 1 255 ? -21.049 -9.019 1.728 1.00 72.44 255 ALA A C 1
ATOM 1935 O O . ALA A 1 255 ? -21.595 -8.792 2.805 1.00 72.44 255 ALA A O 1
ATOM 1936 N N . LEU A 1 256 ? -19.720 -9.053 1.590 1.00 73.56 256 LEU A N 1
ATOM 1937 C CA . LEU A 1 256 ? -18.772 -8.731 2.656 1.00 73.56 256 LEU A CA 1
ATOM 1938 C C . LEU A 1 256 ? -18.882 -7.265 3.092 1.00 73.56 256 LEU A C 1
ATOM 1940 O O . LEU A 1 256 ? -19.024 -7.018 4.284 1.00 73.56 256 LEU A O 1
ATOM 1944 N N . GLN A 1 257 ? -18.895 -6.310 2.158 1.00 74.81 257 GLN A N 1
ATOM 1945 C CA . GLN A 1 257 ? -19.087 -4.881 2.454 1.00 74.81 257 GLN A CA 1
ATOM 1946 C C . GLN A 1 257 ? -20.390 -4.645 3.233 1.00 74.81 257 GLN A C 1
ATOM 1948 O O . GLN A 1 257 ? -20.359 -4.090 4.333 1.00 74.81 257 GLN A O 1
ATOM 1953 N N . ALA A 1 258 ? -21.500 -5.213 2.746 1.00 72.69 258 ALA A N 1
ATOM 1954 C CA . ALA A 1 258 ? -22.801 -5.117 3.403 1.00 72.69 258 ALA A CA 1
ATOM 1955 C C . ALA A 1 258 ? -22.816 -5.739 4.814 1.00 72.69 258 ALA A C 1
ATOM 1957 O O . ALA A 1 258 ? -23.495 -5.232 5.705 1.00 72.69 258 ALA A O 1
ATOM 1958 N N . ALA A 1 259 ? -22.068 -6.824 5.040 1.00 65.62 259 ALA A N 1
ATOM 1959 C CA . ALA A 1 259 ? -21.950 -7.462 6.353 1.00 65.62 259 ALA A CA 1
ATOM 1960 C C . ALA A 1 259 ? -21.097 -6.651 7.347 1.00 65.62 259 ALA A C 1
ATOM 1962 O O . ALA A 1 259 ? -21.291 -6.774 8.556 1.00 65.62 259 ALA A O 1
ATOM 1963 N N . ILE A 1 260 ? -20.171 -5.825 6.851 1.00 67.44 260 ILE A N 1
ATOM 1964 C CA . ILE A 1 260 ? -19.285 -4.965 7.655 1.00 67.44 260 ILE A CA 1
ATOM 1965 C C . ILE A 1 260 ? -19.931 -3.588 7.921 1.00 67.44 260 ILE A C 1
ATOM 1967 O O . ILE A 1 260 ?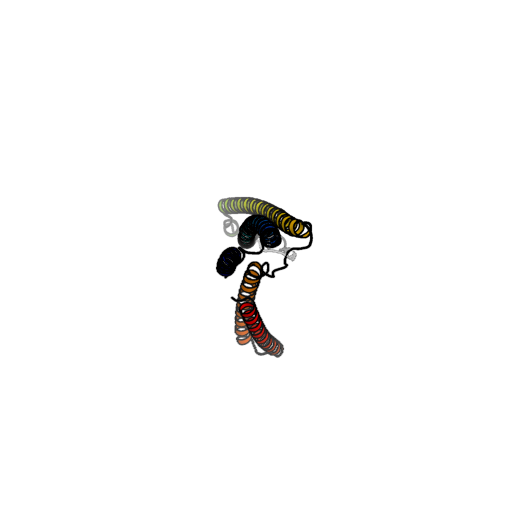 -19.458 -2.834 8.768 1.00 67.44 260 ILE A O 1
ATOM 1971 N N . GLY A 1 261 ? -21.054 -3.278 7.265 1.00 59.75 261 GLY A N 1
ATOM 1972 C CA . GLY A 1 261 ? -21.775 -2.014 7.435 1.00 59.75 261 GLY A CA 1
ATOM 1973 C C . GLY A 1 261 ? -21.212 -0.860 6.601 1.00 59.75 261 GLY A C 1
ATOM 1974 O O . GLY A 1 261 ? -21.388 0.295 6.991 1.00 59.75 261 GLY A O 1
ATOM 1975 N N . MET A 1 262 ? -20.543 -1.174 5.484 1.00 49.03 262 MET A N 1
ATOM 1976 C CA . MET A 1 262 ? -20.209 -0.235 4.403 1.00 49.03 262 MET A CA 1
ATOM 1977 C C . MET A 1 262 ? -21.202 -0.379 3.251 1.00 49.03 262 MET A C 1
ATOM 1979 O O . MET A 1 262 ? -21.592 0.670 2.695 1.00 49.03 262 MET A O 1
#

Foldseek 3Di:
DVVVVVVVVVVVVVVVLVVPVPPPPVSVVVVVVVVVVVVVVVVVVVVVVVVVVVVVVLVVVVVVLVVVLVVLVVVLVVLVVVLVVLVVVLVVLVVVVVVLVVPPPDPPCPDPPPDDDDDDDPPPPPVVVVVSNDVVVVVVSVVVSVVSVVVSVVSVVVSVVSVVVSVVSVVVVVVSVVVVVPPDPDDDPPPDVPDPVVVVVLVVVVVVLVVVVVVLVVLLVVLVPDDDDPVSVVVNVVSVVVVVVSVVVVVVSVVVCVVSPD

pLDDT: mean 74.28, std 15.09, range [40.94, 95.94]

Radius of gyration: 38.66 Å; chains: 1; bounding box: 84×40×125 Å

Sequence (262 aa):
EAQRQVEDATRRADEAARAGASGSSTADQRAQGAEQKLAQAQAKLVALQKEVDAAENVRSFAAETEREIAQFQRDLKEARAKLTQMTLERDRLAGELKDARGDDDTTNRSVPVVRDAKAARQPSFDPDATSMADPAQYAEMISRSTDLDAKLQKLEREDAALRKQLADTEEKLRAAIDRDDDSDAESTRTGSQLPIALAEHVSALEESIDSLRANMRAASDETATMEQTQSVAAISDAVSAAAEHIERARAAIRALQAAIGM